Protein AF-A0A0C9UJG2-F1 (afdb_monomer)

Sequence (214 aa):
MLPQYGYTGIWQAIHCYCVATALSQDRVSNGPSYLTFGTQVWKLAEIDFRDPFSGESYNEPPVPPSLNFVLADAFLQLPLPHGIALDRVTAFFDPFLFIVPLSGTIEGDKILSRIGLGSVEGRDSLPKHPTLEYLQKELNKRNPFHERITALGIKTGFRYRTRSALAATYLKKMGNSHILLVGDAAHVHTPMGGQGMNLGFAMVWLLHEPLELT

pLDDT: mean 72.67, std 22.5, range [22.78, 98.12]

InterPro domains:
  IPR002938 FAD-binding domain [PF01494] (156-201)
  IPR036188 FAD/NAD(P)-binding domain superfamily [G3DSA:3.50.50.60] (162-208)
  IPR036188 FAD/NAD(P)-binding domain superfamily [SSF51905] (165-211)

Structure (mmCIF, N/CA/C/O backbone):
data_AF-A0A0C9UJG2-F1
#
_entry.id   AF-A0A0C9UJG2-F1
#
loop_
_atom_site.group_PDB
_atom_site.id
_atom_site.type_symbol
_atom_site.label_atom_id
_atom_site.label_alt_id
_atom_site.label_comp_id
_atom_site.label_asym_id
_atom_site.label_entity_id
_atom_site.label_seq_id
_atom_site.pdbx_PDB_ins_code
_atom_site.Cartn_x
_atom_site.Cartn_y
_atom_site.Cartn_z
_atom_site.occupancy
_atom_site.B_iso_or_equiv
_atom_site.auth_seq_id
_atom_site.auth_comp_id
_atom_site.auth_asym_id
_atom_site.auth_atom_id
_atom_site.pdbx_PDB_model_num
ATOM 1 N N . MET A 1 1 ? 3.183 -36.999 0.056 1.00 28.53 1 MET A N 1
ATOM 2 C CA . MET A 1 1 ? 3.279 -36.221 1.309 1.00 28.53 1 MET A CA 1
ATOM 3 C C . MET A 1 1 ? 3.724 -34.821 0.901 1.00 28.53 1 MET A C 1
ATOM 5 O O . MET A 1 1 ? 4.877 -34.651 0.536 1.00 28.53 1 MET A O 1
ATOM 9 N N . LEU A 1 2 ? 2.780 -33.887 0.751 1.00 22.78 2 LEU A N 1
ATOM 10 C CA . LEU A 1 2 ? 3.053 -32.533 0.247 1.00 22.78 2 LEU A CA 1
ATOM 11 C C . LEU A 1 2 ? 3.647 -31.679 1.382 1.00 22.78 2 LEU A C 1
ATOM 13 O O . LEU A 1 2 ? 3.117 -31.753 2.494 1.00 22.78 2 LEU A O 1
ATOM 17 N N . PRO A 1 3 ? 4.713 -30.889 1.155 1.00 26.58 3 PRO A N 1
ATOM 18 C CA . PRO A 1 3 ? 5.264 -30.034 2.196 1.00 26.58 3 PRO A CA 1
ATOM 19 C C . PRO A 1 3 ? 4.280 -28.904 2.513 1.00 26.58 3 PRO A C 1
ATOM 21 O O . PRO A 1 3 ? 3.825 -28.191 1.619 1.00 26.58 3 PRO A O 1
ATOM 24 N N . GLN A 1 4 ? 3.962 -28.737 3.797 1.00 26.23 4 GLN A N 1
ATOM 25 C CA . GLN A 1 4 ? 3.231 -27.579 4.301 1.00 26.23 4 GLN A CA 1
ATOM 26 C C . GLN A 1 4 ? 4.132 -26.341 4.205 1.00 26.23 4 GLN A C 1
ATOM 28 O O . GLN A 1 4 ? 4.988 -26.116 5.059 1.00 26.23 4 GLN A O 1
ATOM 33 N N . TYR A 1 5 ? 3.951 -25.534 3.161 1.00 28.11 5 TYR A N 1
ATOM 34 C CA . TYR A 1 5 ? 4.519 -24.190 3.112 1.00 28.11 5 TYR A CA 1
ATOM 35 C C . TYR A 1 5 ? 3.718 -23.289 4.057 1.00 28.11 5 TYR A C 1
ATOM 37 O O . TYR A 1 5 ? 2.551 -22.989 3.818 1.00 28.11 5 TYR A O 1
ATOM 45 N N . GLY A 1 6 ? 4.342 -22.907 5.172 1.00 24.59 6 GLY A N 1
ATOM 46 C CA . GLY A 1 6 ? 3.756 -22.016 6.166 1.00 24.59 6 GLY A CA 1
ATOM 47 C C . GLY A 1 6 ? 3.387 -20.646 5.588 1.00 24.59 6 GLY A C 1
ATOM 48 O O . GLY A 1 6 ? 4.077 -20.095 4.730 1.00 24.59 6 GLY A O 1
ATOM 49 N N . TYR A 1 7 ? 2.305 -20.075 6.121 1.00 30.92 7 TYR A N 1
ATOM 50 C CA . TYR A 1 7 ? 1.689 -18.780 5.786 1.00 30.92 7 TYR A CA 1
ATOM 51 C C . TYR A 1 7 ? 2.596 -17.534 5.949 1.00 30.92 7 TYR A C 1
ATOM 53 O O . TYR A 1 7 ? 2.137 -16.398 5.828 1.00 30.92 7 TYR A O 1
ATOM 61 N N . THR A 1 8 ? 3.891 -17.707 6.209 1.00 26.59 8 THR A N 1
ATOM 62 C CA . THR A 1 8 ? 4.875 -16.634 6.404 1.00 26.59 8 THR A CA 1
ATOM 63 C C . THR A 1 8 ? 5.442 -16.069 5.095 1.00 26.59 8 THR A C 1
ATOM 65 O O . THR A 1 8 ? 5.944 -14.949 5.102 1.00 26.59 8 THR A O 1
ATOM 68 N N . GLY A 1 9 ? 5.301 -16.767 3.960 1.00 24.81 9 GLY A N 1
ATOM 69 C CA . GLY A 1 9 ? 5.865 -16.343 2.664 1.00 24.81 9 GLY A CA 1
ATOM 70 C C . GLY A 1 9 ? 5.122 -15.210 1.936 1.00 24.81 9 GLY A C 1
ATOM 71 O O . GLY A 1 9 ? 5.716 -14.507 1.126 1.00 24.81 9 GLY A O 1
ATOM 72 N N . ILE A 1 10 ? 3.840 -14.975 2.240 1.00 29.09 10 ILE A N 1
ATOM 73 C CA . ILE A 1 10 ? 3.036 -13.910 1.597 1.00 29.09 10 ILE A CA 1
ATOM 74 C C . ILE A 1 10 ? 3.347 -12.519 2.185 1.00 29.09 10 ILE A C 1
ATOM 76 O O . ILE A 1 10 ? 3.064 -11.487 1.578 1.00 29.09 10 ILE A O 1
ATOM 80 N N . TRP A 1 11 ? 3.996 -12.461 3.349 1.00 24.34 11 TRP A N 1
ATOM 81 C CA . TRP A 1 11 ? 4.253 -11.212 4.071 1.00 24.34 11 TRP A CA 1
ATOM 82 C C . TRP A 1 11 ? 5.383 -10.351 3.493 1.00 24.34 11 TRP A C 1
ATOM 84 O O . TRP A 1 11 ? 5.541 -9.204 3.903 1.00 24.34 11 TRP A O 1
ATOM 94 N N . GLN A 1 12 ? 6.112 -10.855 2.496 1.00 27.61 12 GLN A N 1
ATOM 95 C CA . GLN A 1 12 ? 7.158 -10.124 1.771 1.00 27.61 12 GLN A CA 1
ATOM 96 C C . GLN A 1 12 ? 6.663 -9.521 0.438 1.00 27.61 12 GLN A C 1
ATOM 98 O O . GLN A 1 12 ? 7.447 -8.971 -0.330 1.00 27.61 12 GLN A O 1
ATOM 103 N N . ALA A 1 13 ? 5.353 -9.575 0.170 1.00 31.89 13 ALA A N 1
ATOM 104 C CA . ALA A 1 13 ? 4.742 -9.283 -1.132 1.00 31.89 13 ALA A CA 1
ATOM 105 C C . ALA A 1 13 ? 4.488 -7.790 -1.460 1.00 31.89 13 ALA A C 1
ATOM 107 O O . ALA A 1 13 ? 3.731 -7.486 -2.377 1.00 31.89 13 ALA A O 1
ATOM 108 N N . ILE A 1 14 ? 5.101 -6.837 -0.744 1.00 33.22 14 ILE A N 1
ATOM 109 C CA . ILE A 1 14 ? 5.169 -5.421 -1.190 1.00 33.22 14 ILE A CA 1
ATOM 110 C C . ILE A 1 14 ? 6.622 -4.914 -1.266 1.00 33.22 14 ILE A C 1
ATOM 112 O O . ILE A 1 14 ? 6.890 -3.737 -1.495 1.00 33.22 14 ILE A O 1
ATOM 116 N N . HIS A 1 15 ? 7.611 -5.794 -1.126 1.00 31.03 15 HIS A N 1
ATOM 117 C CA . HIS A 1 15 ? 8.969 -5.457 -1.536 1.00 31.03 15 HIS A CA 1
ATOM 118 C C . HIS A 1 15 ? 9.139 -5.883 -2.996 1.00 31.03 15 HIS A C 1
ATOM 120 O O . HIS A 1 15 ? 9.532 -7.004 -3.296 1.00 31.03 15 HIS A O 1
ATOM 126 N N . CYS A 1 16 ? 8.776 -4.961 -3.890 1.00 35.59 16 CYS A N 1
ATOM 127 C CA . CYS A 1 16 ? 9.105 -4.941 -5.314 1.00 35.59 16 CYS A CA 1
ATOM 128 C C . CYS A 1 16 ? 10.608 -5.201 -5.540 1.00 35.59 16 CYS A C 1
ATOM 130 O O . CYS A 1 16 ? 11.418 -4.275 -5.533 1.00 35.59 16 CYS A O 1
ATOM 132 N N . TYR A 1 17 ? 10.992 -6.466 -5.704 1.00 32.81 17 TYR A N 1
ATOM 133 C CA . TYR A 1 17 ? 12.311 -6.863 -6.191 1.00 32.81 17 TYR A CA 1
ATOM 134 C C . TYR A 1 17 ? 12.134 -7.890 -7.310 1.00 32.81 17 TYR A C 1
ATOM 136 O O . TYR A 1 17 ? 12.314 -9.087 -7.108 1.00 32.81 17 TYR A O 1
ATOM 144 N N . CYS A 1 18 ? 11.795 -7.418 -8.509 1.00 33.91 18 CYS A N 1
ATOM 145 C CA . CYS A 1 18 ? 12.104 -8.159 -9.728 1.00 33.91 18 CYS A CA 1
ATOM 146 C C . CYS A 1 18 ? 13.412 -7.607 -10.303 1.00 33.91 18 CYS A C 1
ATOM 148 O O . CYS A 1 18 ? 13.551 -6.414 -10.571 1.00 33.91 18 CYS A O 1
ATOM 150 N N . VAL A 1 19 ? 14.400 -8.492 -10.386 1.00 40.53 19 VAL A N 1
ATOM 151 C CA . VAL A 1 19 ? 15.801 -8.203 -10.694 1.00 40.53 19 VAL A CA 1
ATOM 152 C C . VAL A 1 19 ? 16.027 -8.430 -12.186 1.00 40.53 19 VAL A C 1
ATOM 154 O O . VAL A 1 19 ? 15.590 -9.449 -12.709 1.00 40.53 19 VAL A O 1
ATOM 157 N N . ALA A 1 20 ? 16.698 -7.505 -12.875 1.00 41.00 20 ALA A N 1
ATOM 158 C CA . ALA A 1 20 ? 17.025 -7.681 -14.288 1.00 41.00 20 ALA A CA 1
ATOM 159 C C . ALA A 1 20 ? 18.128 -8.726 -14.466 1.00 41.00 20 ALA A C 1
ATOM 161 O O . ALA A 1 20 ? 19.046 -8.783 -13.650 1.00 41.00 20 ALA A O 1
ATOM 162 N N . THR A 1 21 ? 18.086 -9.495 -15.551 1.00 43.53 21 THR A N 1
ATOM 163 C CA . THR A 1 21 ? 19.058 -10.556 -15.830 1.00 43.53 21 THR A CA 1
ATOM 164 C C . THR A 1 21 ? 19.755 -10.267 -17.158 1.00 43.53 21 THR A C 1
ATOM 166 O O . THR A 1 21 ? 19.124 -10.241 -18.207 1.00 43.53 21 THR A O 1
ATOM 169 N N . ALA A 1 22 ? 21.066 -10.042 -17.148 1.00 40.03 22 ALA A N 1
ATOM 170 C CA . ALA A 1 22 ? 21.863 -9.968 -18.369 1.00 40.03 22 ALA A CA 1
ATOM 171 C C . ALA A 1 22 ? 22.446 -11.340 -18.711 1.00 40.03 22 ALA A C 1
ATOM 173 O O . ALA A 1 22 ? 22.963 -12.021 -17.833 1.00 40.03 22 ALA A O 1
ATOM 174 N N . LEU A 1 23 ? 22.384 -11.714 -19.985 1.00 40.97 23 LEU A N 1
ATOM 175 C CA . LEU A 1 23 ? 22.965 -12.919 -20.566 1.00 40.97 23 LEU A CA 1
ATOM 176 C C . LEU A 1 23 ? 24.244 -12.535 -21.322 1.00 40.97 23 LEU A C 1
ATOM 178 O O . LEU A 1 23 ? 24.173 -11.932 -22.395 1.00 40.97 23 LEU A O 1
ATOM 182 N N . SER A 1 24 ? 25.422 -12.877 -20.794 1.00 35.16 24 SER A N 1
ATOM 183 C CA . SER A 1 24 ? 26.678 -12.765 -21.554 1.00 35.16 24 SER A CA 1
ATOM 184 C C . SER A 1 24 ? 26.934 -14.038 -22.364 1.00 35.16 24 SER A C 1
ATOM 186 O O . SER A 1 24 ? 26.904 -15.132 -21.801 1.00 35.16 24 SER A O 1
ATOM 188 N N . GLN A 1 25 ? 27.212 -13.905 -23.668 1.00 37.75 25 GLN A N 1
ATOM 189 C CA . GLN A 1 25 ? 27.842 -14.964 -24.463 1.00 37.75 25 GLN A CA 1
ATOM 190 C C . GLN A 1 25 ? 29.344 -14.673 -24.560 1.00 37.75 25 GLN A C 1
ATOM 192 O O . GLN A 1 25 ? 29.824 -14.164 -25.574 1.00 37.75 25 GLN A O 1
ATOM 197 N N . ASP A 1 26 ? 30.105 -15.004 -23.518 1.00 35.44 26 ASP A N 1
ATOM 198 C CA . ASP A 1 26 ? 31.558 -15.066 -23.660 1.00 35.44 26 ASP A CA 1
ATOM 199 C C . ASP A 1 26 ? 31.934 -16.361 -24.382 1.00 35.44 26 ASP A C 1
ATOM 201 O O . ASP A 1 26 ? 31.664 -17.474 -23.931 1.00 35.44 26 ASP A O 1
ATOM 205 N N . ARG A 1 27 ? 32.547 -16.214 -25.562 1.00 35.69 27 ARG A N 1
ATOM 206 C CA . ARG A 1 27 ? 32.872 -17.312 -26.487 1.00 35.69 27 ARG A CA 1
ATOM 207 C C . ARG A 1 27 ? 34.069 -18.170 -26.033 1.00 35.69 27 ARG A C 1
ATOM 209 O O . ARG A 1 27 ? 34.684 -18.842 -26.856 1.00 35.69 27 ARG A O 1
ATOM 216 N N . VAL A 1 28 ? 34.408 -18.158 -24.744 1.00 39.38 28 VAL A N 1
ATOM 217 C CA . VAL A 1 28 ? 35.516 -18.925 -24.163 1.00 39.38 28 VAL A CA 1
ATOM 218 C C . VAL A 1 28 ? 35.028 -19.581 -22.868 1.00 39.38 28 VAL A C 1
ATOM 220 O O . VAL A 1 28 ? 35.040 -18.975 -21.806 1.00 39.38 28 VAL A O 1
ATOM 223 N N . SER A 1 29 ? 34.550 -20.823 -23.010 1.00 39.75 29 SER A N 1
ATOM 224 C CA . SER A 1 29 ? 34.343 -21.826 -21.950 1.00 39.75 29 SER A CA 1
ATOM 225 C C . SER A 1 29 ? 33.701 -21.347 -20.634 1.00 39.75 29 SER A C 1
ATOM 227 O O . SER A 1 29 ? 34.424 -21.059 -19.685 1.00 39.75 29 SER A O 1
ATOM 229 N N . ASN A 1 30 ? 32.358 -21.334 -20.568 1.00 37.53 30 ASN A N 1
ATOM 230 C CA . ASN A 1 30 ? 31.515 -21.816 -19.445 1.00 37.53 30 ASN A CA 1
ATOM 231 C C . ASN A 1 30 ? 30.129 -21.139 -19.442 1.00 37.53 30 ASN A C 1
ATOM 233 O O . ASN A 1 30 ? 29.947 -20.146 -18.752 1.00 37.53 30 ASN A O 1
ATOM 237 N N . GLY A 1 31 ? 29.148 -21.721 -20.149 1.00 37.06 31 GLY A N 1
ATOM 238 C CA . GLY A 1 31 ? 27.707 -21.446 -19.985 1.00 37.06 31 GLY A CA 1
ATOM 239 C C . GLY A 1 31 ? 27.229 -19.985 -20.143 1.00 37.06 31 GLY A C 1
ATOM 240 O O . GLY A 1 31 ? 28.021 -19.055 -20.274 1.00 37.06 31 GLY A O 1
ATOM 241 N N . PRO A 1 32 ? 25.906 -19.741 -20.159 1.00 41.53 32 PRO A N 1
ATOM 242 C CA . PRO A 1 32 ? 25.381 -18.386 -20.030 1.00 41.53 32 PRO A CA 1
ATOM 243 C C . PRO A 1 32 ? 25.743 -17.832 -18.645 1.00 41.53 32 PRO A C 1
ATOM 245 O O . PRO A 1 32 ? 25.356 -18.392 -17.620 1.00 41.53 32 PRO A O 1
ATOM 248 N N . SER A 1 33 ? 26.494 -16.731 -18.613 1.00 41.50 33 SER A N 1
ATOM 249 C CA . SER A 1 33 ? 26.771 -15.998 -17.375 1.00 41.50 33 SER A CA 1
ATOM 250 C C . SER A 1 33 ? 25.655 -14.982 -17.146 1.00 41.50 33 SER A C 1
ATOM 252 O O . SER A 1 33 ? 25.464 -14.075 -17.960 1.00 41.50 33 SER A O 1
ATOM 254 N N . TYR A 1 34 ? 24.907 -15.162 -16.057 1.00 45.31 34 TYR A N 1
ATOM 255 C CA . TYR A 1 34 ? 23.786 -14.308 -15.674 1.00 45.31 34 TYR A CA 1
ATOM 256 C C . TYR A 1 34 ? 24.276 -13.188 -14.751 1.00 45.31 34 TYR A C 1
ATOM 258 O O . TYR A 1 34 ? 24.669 -13.463 -13.617 1.00 45.31 34 TYR A O 1
ATOM 266 N N . LEU A 1 35 ? 24.249 -11.930 -15.201 1.00 46.25 35 LEU A N 1
ATOM 267 C CA . LEU A 1 35 ? 24.509 -10.788 -14.319 1.00 46.25 35 LEU A CA 1
ATOM 268 C C . LEU A 1 35 ? 23.189 -10.153 -13.893 1.00 46.25 35 LEU A C 1
ATOM 270 O O . LEU A 1 35 ? 22.431 -9.645 -14.718 1.00 46.25 35 LEU A O 1
ATOM 274 N N . THR A 1 36 ? 22.909 -10.184 -12.596 1.00 47.69 36 THR A N 1
ATOM 275 C CA . THR A 1 36 ? 21.728 -9.539 -12.032 1.00 47.69 36 THR A CA 1
ATOM 276 C C . THR A 1 36 ? 21.983 -8.057 -11.790 1.00 47.69 36 THR A C 1
ATOM 278 O O . THR A 1 36 ? 22.871 -7.706 -11.012 1.00 47.69 36 THR A O 1
ATOM 281 N N . PHE A 1 37 ? 21.192 -7.185 -12.412 1.00 51.84 37 PHE A N 1
ATOM 282 C CA . PHE A 1 37 ? 21.254 -5.738 -12.203 1.00 51.84 37 PHE A CA 1
ATOM 283 C C . PHE A 1 37 ? 20.030 -5.236 -11.423 1.00 51.84 37 PHE A C 1
ATOM 285 O O . PHE A 1 37 ? 18.948 -5.824 -11.473 1.00 51.84 37 PHE A O 1
ATOM 292 N N . GLY A 1 38 ? 20.197 -4.123 -10.699 1.00 56.47 38 GLY A N 1
ATOM 293 C CA . GLY A 1 38 ? 19.101 -3.465 -9.979 1.00 56.47 38 GLY A CA 1
ATOM 294 C C . GLY A 1 38 ? 17.988 -2.945 -10.903 1.00 56.47 38 GLY A C 1
ATOM 295 O O . GLY A 1 38 ? 18.129 -2.902 -12.124 1.00 56.47 38 GLY A O 1
ATOM 296 N N . THR A 1 39 ? 16.890 -2.469 -10.313 1.00 62.91 39 THR A N 1
ATOM 297 C CA . THR A 1 39 ? 15.640 -2.070 -11.001 1.00 62.91 39 THR A CA 1
ATOM 298 C C . THR A 1 39 ? 15.764 -0.918 -12.013 1.00 62.91 39 THR A C 1
ATOM 300 O O . THR A 1 39 ? 14.806 -0.600 -12.708 1.00 62.91 39 THR A O 1
ATOM 303 N N . GLN A 1 40 ? 16.932 -0.275 -12.120 1.00 71.56 40 GLN A N 1
ATOM 304 C CA . GLN A 1 40 ? 17.190 0.837 -13.044 1.00 71.56 40 GLN A CA 1
ATOM 305 C C . GLN A 1 40 ? 18.154 0.474 -14.183 1.00 71.56 40 GLN A C 1
ATOM 307 O O . GLN A 1 40 ? 18.733 1.368 -14.799 1.00 71.56 40 GLN A O 1
ATOM 312 N N . VAL A 1 41 ? 18.345 -0.816 -14.487 1.00 75.19 41 VAL A N 1
ATOM 313 C CA . VAL A 1 41 ? 19.261 -1.240 -15.562 1.00 75.19 41 VAL A CA 1
ATOM 314 C C . VAL A 1 41 ? 18.876 -0.669 -16.933 1.00 75.19 41 VAL A C 1
ATOM 316 O O . VAL A 1 41 ? 19.754 -0.432 -17.752 1.00 75.19 41 VAL A O 1
ATOM 319 N N . TRP A 1 42 ? 17.593 -0.372 -17.168 1.00 74.81 42 TRP A N 1
ATOM 320 C CA . TRP A 1 42 ? 17.126 0.283 -18.393 1.00 74.81 42 TRP A CA 1
ATOM 321 C C . TRP A 1 42 ? 17.832 1.625 -18.646 1.00 74.81 42 TRP A C 1
ATOM 323 O O . TRP A 1 42 ? 18.071 1.969 -19.797 1.00 74.81 42 TRP A O 1
ATOM 333 N N . LYS A 1 43 ? 18.265 2.339 -17.592 1.00 79.94 43 LYS A N 1
ATOM 334 C CA . LYS A 1 43 ? 19.074 3.563 -17.722 1.00 79.94 43 LYS A CA 1
ATOM 335 C C . LYS A 1 43 ? 20.462 3.275 -18.274 1.00 79.94 43 LYS A C 1
ATOM 337 O O . LYS A 1 43 ? 20.903 3.949 -19.194 1.00 79.94 43 LYS A O 1
ATOM 342 N N . LEU A 1 44 ? 21.136 2.275 -17.706 1.00 77.19 44 LEU A N 1
ATOM 343 C CA . LEU A 1 44 ? 22.473 1.852 -18.139 1.00 77.19 44 LEU A CA 1
ATOM 344 C C . LEU A 1 44 ? 22.441 1.277 -19.553 1.00 77.19 44 LEU A C 1
ATOM 346 O O . LEU A 1 44 ? 23.381 1.449 -20.320 1.00 77.19 44 LEU A O 1
ATOM 350 N N . ALA A 1 45 ? 21.342 0.608 -19.886 1.00 76.12 45 ALA A N 1
ATOM 351 C CA . ALA A 1 45 ? 21.108 0.052 -21.198 1.00 76.12 45 ALA A CA 1
ATOM 352 C C . ALA A 1 45 ? 20.622 1.092 -22.211 1.00 76.12 45 ALA A C 1
ATOM 354 O O . ALA A 1 45 ? 20.404 0.714 -23.356 1.00 76.12 45 ALA A O 1
ATOM 355 N N . GLU A 1 46 ? 20.425 2.362 -21.836 1.00 83.62 46 GLU A N 1
ATOM 356 C CA . GLU A 1 46 ? 19.844 3.401 -22.701 1.00 83.62 46 GLU A CA 1
ATOM 357 C C . GLU A 1 46 ? 18.564 2.904 -23.400 1.00 83.62 46 GLU A C 1
ATOM 359 O O . GLU A 1 46 ? 18.408 2.984 -24.623 1.00 83.62 46 GLU A O 1
ATOM 364 N N . ILE A 1 47 ? 17.693 2.258 -22.625 1.00 84.94 47 ILE A N 1
ATOM 365 C CA . ILE A 1 47 ? 16.373 1.808 -23.057 1.00 84.94 47 ILE A CA 1
ATOM 366 C C . ILE A 1 47 ? 15.371 2.854 -22.594 1.00 84.94 47 ILE A C 1
ATOM 368 O O . ILE A 1 47 ? 15.338 3.227 -21.420 1.00 84.94 47 ILE A O 1
ATOM 372 N N . ASP A 1 48 ? 14.557 3.321 -23.534 1.00 85.62 48 ASP A N 1
ATOM 373 C CA . ASP A 1 48 ? 13.520 4.295 -23.241 1.00 85.62 48 ASP A CA 1
ATOM 374 C C . ASP A 1 48 ? 12.453 3.685 -22.320 1.00 85.62 48 ASP A C 1
ATOM 376 O O . ASP A 1 48 ? 12.045 2.536 -22.510 1.00 85.62 48 ASP A O 1
ATOM 380 N N . PHE A 1 49 ? 12.038 4.438 -21.302 1.00 85.19 49 PHE A N 1
ATOM 381 C CA . PHE A 1 49 ? 11.169 3.965 -20.223 1.00 85.19 49 PHE A CA 1
ATOM 382 C C . PHE A 1 49 ? 10.118 5.027 -19.910 1.00 85.19 49 PHE A C 1
ATOM 384 O O . PHE A 1 49 ? 10.409 6.048 -19.269 1.00 85.19 49 PHE A O 1
ATOM 391 N N . ARG A 1 50 ? 8.902 4.810 -20.415 1.00 87.06 50 ARG A N 1
ATOM 392 C CA . ARG A 1 50 ? 7.863 5.845 -20.494 1.00 87.06 50 ARG A CA 1
ATOM 393 C C . ARG A 1 50 ? 6.507 5.345 -20.068 1.00 87.06 50 ARG A C 1
ATOM 395 O O . ARG A 1 50 ? 6.197 4.169 -20.239 1.00 87.06 50 ARG A O 1
ATOM 402 N N . ASP A 1 51 ? 5.692 6.258 -19.567 1.00 81.94 51 ASP A N 1
ATOM 403 C CA . ASP A 1 51 ? 4.273 6.001 -19.373 1.00 81.94 51 ASP A CA 1
ATOM 404 C C . ASP A 1 51 ? 3.616 5.726 -20.745 1.00 81.94 51 ASP A C 1
ATOM 406 O O . ASP A 1 51 ? 3.733 6.554 -21.652 1.00 81.94 51 ASP A O 1
ATOM 410 N N . PRO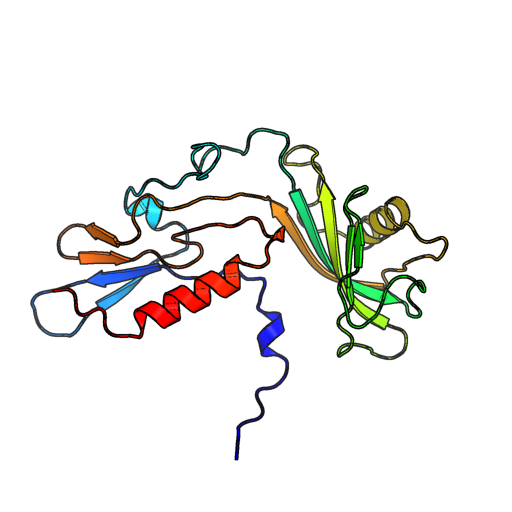 A 1 52 ? 2.961 4.568 -20.944 1.00 81.00 52 PRO A N 1
ATOM 411 C CA . PRO A 1 52 ? 2.395 4.198 -22.240 1.00 81.00 52 PRO A CA 1
ATOM 412 C C . PRO A 1 52 ? 1.175 5.042 -22.633 1.00 81.00 52 PRO A C 1
ATOM 414 O O . PRO A 1 52 ? 0.773 5.012 -23.794 1.00 81.00 52 PRO A O 1
ATOM 417 N N . PHE A 1 53 ? 0.576 5.775 -21.691 1.00 78.38 53 PHE A N 1
ATOM 418 C CA . PHE A 1 53 ? -0.586 6.619 -21.943 1.00 78.38 53 PHE A CA 1
ATOM 419 C C . PHE A 1 53 ? -0.187 8.074 -22.176 1.00 78.38 53 PHE A C 1
ATOM 421 O O . PHE A 1 53 ? -0.666 8.683 -23.129 1.00 78.38 53 PHE A O 1
ATOM 428 N N . SER A 1 54 ? 0.679 8.640 -21.331 1.00 78.25 54 SER A N 1
ATOM 429 C CA . SER A 1 54 ? 1.097 10.041 -21.472 1.00 78.25 54 SER A CA 1
ATOM 430 C C . SER A 1 54 ? 2.330 10.236 -22.356 1.00 78.25 54 SER A C 1
ATOM 432 O O . SER A 1 54 ? 2.561 11.343 -22.830 1.00 78.25 54 SER A O 1
ATOM 434 N N . GLY A 1 55 ? 3.138 9.194 -22.581 1.00 82.62 55 GLY A N 1
ATOM 435 C CA . GLY A 1 55 ? 4.422 9.296 -23.286 1.00 82.62 55 GLY A CA 1
ATOM 436 C C . GLY A 1 55 ? 5.531 9.977 -22.471 1.00 82.62 55 GLY A C 1
ATOM 437 O O . GLY A 1 55 ? 6.651 10.144 -22.969 1.00 82.62 55 GLY A O 1
ATOM 438 N N . GLU A 1 56 ? 5.235 10.347 -21.224 1.00 82.88 56 GLU A N 1
ATOM 439 C CA . GLU A 1 56 ? 6.162 11.013 -20.315 1.00 82.88 56 GLU A CA 1
ATOM 440 C C . GLU A 1 56 ? 7.278 10.069 -19.874 1.00 82.88 56 GLU A C 1
ATOM 442 O O . GLU A 1 56 ? 7.062 8.877 -19.622 1.00 82.88 56 GLU A O 1
ATOM 447 N N . SER A 1 57 ? 8.489 10.609 -19.740 1.00 82.25 57 SER A N 1
ATOM 448 C CA . SER A 1 57 ? 9.613 9.831 -19.225 1.00 82.25 57 SER A CA 1
ATOM 449 C C . SER A 1 57 ? 9.403 9.493 -17.754 1.00 82.25 57 SER A C 1
ATOM 451 O O . SER A 1 57 ? 9.049 10.347 -16.942 1.00 82.25 57 SER A O 1
ATOM 453 N N . TYR A 1 58 ? 9.750 8.271 -17.349 1.00 79.44 58 TYR A N 1
ATOM 454 C CA . TYR A 1 58 ? 9.716 7.886 -15.937 1.00 79.44 58 TYR A CA 1
ATOM 455 C C . TYR A 1 58 ? 10.638 8.744 -15.045 1.00 79.44 58 TYR A C 1
ATOM 457 O O . TYR A 1 58 ? 10.440 8.826 -13.826 1.00 79.44 58 TYR A O 1
ATOM 465 N N . ASN A 1 59 ? 11.656 9.393 -15.619 1.00 76.62 59 ASN A N 1
ATOM 466 C CA . ASN A 1 59 ? 12.537 10.300 -14.880 1.00 76.62 59 ASN A CA 1
ATOM 467 C C . ASN A 1 59 ? 11.857 11.629 -14.529 1.00 76.62 59 ASN A C 1
ATOM 469 O O . ASN A 1 59 ? 12.220 12.247 -13.525 1.00 76.62 59 ASN A O 1
ATOM 473 N N . GLU A 1 60 ? 10.854 12.042 -15.297 1.00 75.00 60 GLU A N 1
ATOM 474 C CA . GLU A 1 60 ? 10.143 13.293 -15.070 1.00 75.00 60 GLU A CA 1
ATOM 475 C C . GLU A 1 60 ? 9.113 13.132 -13.947 1.00 75.00 60 GLU A C 1
ATOM 477 O O . GLU A 1 60 ? 8.478 12.080 -13.824 1.00 75.00 60 GLU A O 1
ATOM 482 N N . PRO A 1 61 ? 8.974 14.114 -13.036 1.00 67.75 61 PRO A N 1
ATOM 483 C CA . PRO A 1 61 ? 7.950 14.066 -11.998 1.00 67.75 61 PRO A CA 1
ATOM 484 C C . PRO A 1 61 ? 6.556 13.960 -12.641 1.00 67.75 61 PRO A C 1
ATOM 486 O O . PRO A 1 61 ? 6.313 14.608 -13.651 1.00 67.75 61 PRO A O 1
ATOM 489 N N . PRO A 1 62 ? 5.631 13.161 -12.074 1.00 65.19 62 PRO A N 1
ATOM 490 C CA . PRO A 1 62 ? 4.314 13.010 -12.679 1.00 65.19 62 PRO A CA 1
ATOM 491 C C . PRO A 1 62 ? 3.579 14.355 -12.662 1.00 65.19 62 PRO A C 1
ATOM 493 O O . PRO A 1 62 ? 3.580 15.048 -11.637 1.00 65.19 62 PRO A O 1
ATOM 496 N N . VAL A 1 63 ? 2.950 14.701 -13.784 1.00 66.25 63 VAL A N 1
ATOM 497 C CA . VAL A 1 63 ? 2.134 15.911 -13.919 1.00 66.25 63 VAL A CA 1
ATOM 498 C C . VAL A 1 63 ? 0.872 15.759 -13.050 1.00 66.25 63 VAL A C 1
ATOM 500 O O . VAL A 1 63 ? 0.192 14.736 -13.142 1.00 66.25 63 VAL A O 1
ATOM 503 N N . PRO A 1 64 ? 0.553 16.713 -12.156 1.00 65.50 64 PRO A N 1
ATOM 504 C CA . PRO A 1 64 ? -0.691 16.679 -11.389 1.00 65.50 64 PRO A CA 1
ATOM 505 C C . PRO A 1 64 ? -1.935 16.828 -12.290 1.00 65.50 64 PRO A C 1
ATOM 507 O O . PRO A 1 64 ? -1.874 17.572 -13.267 1.00 65.50 64 PRO A O 1
ATOM 510 N N . PRO A 1 65 ? -3.081 16.213 -11.939 1.00 66.38 65 PRO A N 1
ATOM 511 C CA . PRO A 1 65 ? -3.324 15.404 -10.744 1.00 66.38 65 PRO A CA 1
ATOM 512 C C . PRO A 1 65 ? -2.744 13.988 -10.875 1.00 66.38 65 PRO A C 1
ATOM 514 O O . PRO A 1 65 ? -2.932 13.311 -11.878 1.00 66.38 65 PRO A O 1
ATOM 517 N N . SER A 1 66 ? -2.066 13.517 -9.825 1.00 71.56 66 SER A N 1
ATOM 518 C CA . SER A 1 66 ? -1.575 12.136 -9.744 1.00 71.56 66 SER A CA 1
ATOM 519 C C . SER A 1 66 ? -2.110 11.482 -8.481 1.00 71.56 66 SER A C 1
ATOM 521 O O . SER A 1 66 ? -1.964 12.024 -7.385 1.00 71.56 66 SER A O 1
ATOM 523 N N . LEU A 1 67 ? -2.738 10.313 -8.625 1.00 76.81 67 LEU A N 1
ATOM 524 C CA . LEU A 1 67 ? -3.194 9.540 -7.476 1.00 76.81 67 LEU A CA 1
ATOM 525 C C . LEU A 1 67 ? -1.971 9.057 -6.691 1.00 76.81 67 LEU A C 1
ATOM 527 O O . LEU A 1 67 ? -1.166 8.266 -7.169 1.00 76.81 67 LEU A O 1
ATOM 531 N N . ASN A 1 68 ? -1.821 9.501 -5.460 1.00 83.12 68 ASN A N 1
ATOM 532 C CA . ASN A 1 68 ? -0.858 8.975 -4.506 1.00 83.12 68 ASN A CA 1
ATOM 533 C C . ASN A 1 68 ? -1.642 8.297 -3.390 1.00 83.12 68 ASN A C 1
ATOM 535 O O . ASN A 1 68 ? -2.790 8.650 -3.141 1.00 83.12 68 ASN A O 1
ATOM 539 N N . PHE A 1 69 ? -1.061 7.324 -2.704 1.00 85.88 69 PHE A N 1
ATOM 540 C CA . PHE A 1 69 ? -1.757 6.727 -1.572 1.00 85.88 69 PHE A CA 1
ATOM 541 C C . PHE A 1 69 ? -0.792 6.283 -0.485 1.00 85.88 69 PHE A C 1
ATOM 543 O O . PHE A 1 69 ? 0.368 5.962 -0.736 1.00 85.88 69 PHE A O 1
ATOM 550 N N . VAL A 1 70 ? -1.277 6.290 0.748 1.00 91.00 70 VAL A N 1
ATOM 551 C CA . VAL A 1 70 ? -0.631 5.590 1.854 1.00 91.00 70 VAL A CA 1
ATOM 552 C C . VAL A 1 70 ? -1.184 4.177 1.879 1.00 91.00 70 VAL A C 1
ATOM 554 O O . VAL A 1 70 ? -2.397 3.995 1.816 1.00 91.00 70 VAL A O 1
ATOM 557 N N . LEU A 1 71 ? -0.299 3.191 1.979 1.00 92.19 71 LEU A N 1
ATOM 558 C CA . LEU A 1 71 ? -0.660 1.811 2.266 1.00 92.19 71 LEU A CA 1
ATOM 559 C C . LEU A 1 71 ? -0.066 1.443 3.620 1.00 92.19 71 LEU A C 1
ATOM 561 O O . LEU A 1 71 ? 1.144 1.580 3.814 1.00 92.19 71 LEU A O 1
ATOM 565 N N . ALA A 1 72 ? -0.910 1.004 4.544 1.00 94.69 72 ALA A N 1
ATOM 566 C CA . ALA A 1 72 ? -0.496 0.597 5.876 1.00 94.69 72 ALA A CA 1
ATOM 567 C C . ALA A 1 72 ? -1.111 -0.751 6.244 1.00 94.69 72 ALA A C 1
ATOM 569 O O . ALA A 1 72 ? -2.312 -0.945 6.083 1.00 94.69 72 ALA A O 1
ATOM 570 N N . ASP A 1 73 ? -0.300 -1.659 6.780 1.00 95.50 73 ASP A N 1
ATOM 571 C CA . ASP A 1 73 ? -0.804 -2.829 7.491 1.00 95.50 73 ASP A CA 1
ATOM 572 C C . ASP A 1 73 ? -0.890 -2.452 8.971 1.00 95.50 73 ASP A C 1
ATOM 574 O O . ASP A 1 73 ? 0.128 -2.173 9.613 1.00 95.50 73 ASP A O 1
ATOM 578 N N . ALA A 1 74 ? -2.105 -2.411 9.505 1.00 97.38 74 ALA A N 1
ATOM 579 C CA . ALA A 1 74 ? -2.388 -1.944 10.854 1.00 97.38 74 ALA A CA 1
ATOM 580 C C . ALA A 1 74 ? -3.346 -2.887 11.582 1.00 97.38 74 ALA A C 1
ATOM 582 O O . ALA A 1 74 ? -4.212 -3.515 10.973 1.00 97.38 74 ALA A O 1
ATOM 583 N N . PHE A 1 75 ? -3.191 -2.976 12.898 1.00 98.12 75 PHE A N 1
ATOM 584 C CA . PHE A 1 75 ? -4.131 -3.689 13.750 1.00 98.12 75 PHE A CA 1
ATOM 585 C C . PHE A 1 75 ? -5.359 -2.814 13.977 1.00 98.12 75 PHE A C 1
ATOM 587 O O . PHE A 1 75 ? -5.232 -1.686 14.455 1.00 98.12 75 PHE A O 1
ATOM 594 N N . LEU A 1 76 ? -6.532 -3.333 13.633 1.00 98.12 76 LEU A N 1
ATOM 595 C CA . LEU A 1 76 ? -7.817 -2.709 13.914 1.00 98.12 76 LEU A CA 1
ATOM 596 C C . LEU A 1 76 ? -8.504 -3.424 15.075 1.00 98.12 76 LEU A C 1
ATOM 598 O O . LEU A 1 76 ? -8.415 -4.647 15.188 1.00 98.12 76 LEU A O 1
ATOM 602 N N . GLN A 1 77 ? -9.191 -2.650 15.910 1.00 98.12 77 GLN A N 1
ATOM 603 C CA . GLN A 1 77 ? -10.035 -3.148 16.992 1.00 98.12 77 GLN A CA 1
ATOM 604 C C . GLN A 1 77 ? -11.288 -3.823 16.425 1.00 98.12 77 GLN A C 1
ATOM 606 O O . GLN A 1 77 ? -11.969 -3.259 15.569 1.00 98.12 77 GLN A O 1
ATOM 611 N N . LEU A 1 78 ? -11.605 -5.007 16.937 1.00 96.56 78 LEU A N 1
ATOM 612 C CA . LEU A 1 78 ? -12.866 -5.703 16.733 1.00 96.56 78 LEU A CA 1
ATOM 613 C C . LEU A 1 78 ? -13.893 -5.300 17.811 1.00 96.56 78 LEU A C 1
ATOM 615 O O . LEU A 1 78 ? -13.501 -5.012 18.946 1.00 96.56 78 LEU A O 1
ATOM 619 N N . PRO A 1 79 ? -15.201 -5.344 17.488 1.00 95.62 79 PRO A N 1
ATOM 620 C CA . PRO A 1 79 ? -15.758 -5.630 16.161 1.00 95.62 79 PRO A CA 1
ATOM 621 C C . PRO A 1 79 ? -15.503 -4.483 15.167 1.00 95.62 79 PRO A C 1
ATOM 623 O O . PRO A 1 79 ? -15.489 -3.314 15.546 1.00 95.62 79 PRO A O 1
ATOM 626 N N . LEU A 1 80 ? -15.291 -4.823 13.890 1.00 95.88 80 LEU A N 1
ATOM 627 C CA . LEU A 1 80 ? -15.305 -3.823 12.818 1.00 95.88 80 LEU A CA 1
ATOM 628 C C . LEU A 1 80 ? -16.755 -3.385 12.543 1.00 95.88 80 LEU A C 1
ATOM 630 O O . LEU A 1 80 ? -17.664 -4.184 12.781 1.00 95.88 80 LEU A O 1
ATOM 634 N N . PRO A 1 81 ? -16.972 -2.170 11.997 1.00 95.50 81 PRO A N 1
ATOM 635 C CA . PRO A 1 81 ? -18.277 -1.748 11.500 1.00 95.50 81 PRO A CA 1
ATOM 636 C C . PRO A 1 81 ? -18.950 -2.816 10.642 1.00 95.50 81 PRO A C 1
ATOM 638 O O . PRO A 1 81 ? -18.286 -3.464 9.830 1.00 95.50 81 PRO A O 1
ATOM 641 N N . HIS A 1 82 ? -20.272 -2.949 10.751 1.00 90.50 82 HIS A N 1
ATOM 642 C CA . HIS A 1 82 ? -21.026 -4.019 10.083 1.00 90.50 82 HIS A CA 1
ATOM 643 C C . HIS A 1 82 ? -20.851 -4.050 8.555 1.00 90.50 82 HIS A C 1
ATOM 645 O O . HIS A 1 82 ? -21.003 -5.099 7.932 1.00 90.50 82 HIS A O 1
ATOM 651 N N . GLY A 1 83 ? -20.524 -2.909 7.944 1.00 90.50 83 GLY A N 1
ATOM 652 C CA . GLY A 1 83 ? -20.257 -2.811 6.510 1.00 90.50 83 GLY A CA 1
ATOM 653 C C . GLY A 1 83 ? -18.862 -3.272 6.071 1.00 90.50 83 GLY A C 1
ATOM 654 O O . GLY A 1 83 ? -18.615 -3.327 4.868 1.00 90.50 83 GLY A O 1
ATOM 655 N N . ILE A 1 84 ? -17.953 -3.605 6.995 1.00 93.50 84 ILE A N 1
ATOM 656 C CA . ILE A 1 84 ? -16.627 -4.154 6.683 1.00 93.50 84 ILE A CA 1
ATOM 657 C C . ILE A 1 84 ? -16.648 -5.661 6.920 1.00 93.50 84 ILE A C 1
ATOM 659 O O . ILE A 1 84 ? -16.553 -6.146 8.047 1.00 93.50 84 ILE A O 1
ATOM 663 N N . ALA A 1 85 ? -16.731 -6.416 5.830 1.00 91.81 85 ALA A N 1
ATOM 664 C CA . ALA A 1 85 ? -16.659 -7.868 5.885 1.00 91.81 85 ALA A CA 1
ATOM 665 C C . ALA A 1 85 ? -15.207 -8.351 6.063 1.00 91.81 85 ALA A C 1
ATOM 667 O O . ALA A 1 85 ? -14.278 -7.812 5.465 1.00 91.81 85 ALA A O 1
ATOM 668 N N . LEU A 1 86 ? -15.013 -9.392 6.881 1.00 92.50 86 LEU A N 1
ATOM 669 C CA . LEU A 1 86 ? -13.687 -9.910 7.254 1.00 92.50 86 LEU A CA 1
ATOM 670 C C . LEU A 1 86 ? -12.996 -10.730 6.150 1.00 92.50 86 LEU A C 1
ATOM 672 O O . LEU A 1 86 ? -11.821 -11.061 6.274 1.00 92.50 86 LEU A O 1
ATOM 676 N N . ASP A 1 87 ? -13.728 -11.098 5.102 1.00 88.19 87 ASP A N 1
ATOM 677 C CA . ASP A 1 87 ? -13.325 -12.041 4.054 1.00 88.19 87 ASP A CA 1
ATOM 678 C C . ASP A 1 87 ? -13.150 -11.389 2.673 1.00 88.19 87 ASP A C 1
ATOM 680 O O . ASP A 1 87 ? -12.874 -12.079 1.692 1.00 88.19 87 ASP A O 1
ATOM 684 N N . ARG A 1 88 ? -13.326 -10.068 2.568 1.00 86.19 88 ARG A N 1
ATOM 685 C CA . ARG A 1 88 ? -13.283 -9.344 1.294 1.00 86.19 88 ARG A CA 1
ATOM 686 C C . ARG A 1 88 ? -12.759 -7.926 1.456 1.00 86.19 88 ARG A C 1
ATOM 688 O O . ARG A 1 88 ? -12.733 -7.358 2.544 1.00 86.19 88 ARG A O 1
ATOM 695 N N . VAL A 1 89 ? -12.376 -7.342 0.329 1.00 89.06 89 VAL A N 1
ATOM 696 C CA . VAL A 1 89 ? -11.995 -5.932 0.255 1.00 89.06 89 VAL A CA 1
ATOM 697 C C . VAL A 1 89 ? -13.240 -5.064 0.404 1.00 89.06 89 VAL A C 1
ATOM 699 O O . VAL A 1 89 ? -14.232 -5.273 -0.292 1.00 89.06 89 VAL A O 1
ATOM 702 N N . THR A 1 90 ? -13.164 -4.059 1.272 1.00 92.31 90 THR A N 1
ATOM 703 C CA . THR A 1 90 ? -14.135 -2.961 1.334 1.00 92.31 90 THR A CA 1
ATOM 704 C C . THR A 1 90 ? -13.461 -1.706 0.798 1.00 92.31 90 THR A C 1
ATOM 706 O O . THR A 1 90 ? -12.393 -1.344 1.287 1.00 92.31 90 THR A O 1
ATOM 709 N N . ALA A 1 91 ? -14.043 -1.054 -0.210 1.00 90.94 91 ALA A N 1
ATOM 710 C CA . ALA A 1 91 ? -13.447 0.114 -0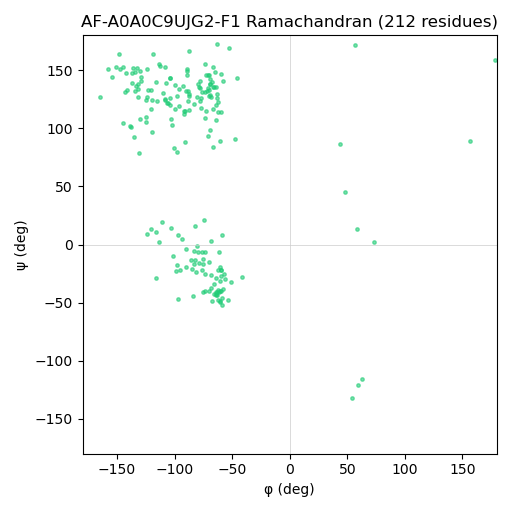.854 1.00 90.94 91 ALA A CA 1
ATOM 711 C C . ALA A 1 91 ? -14.475 1.224 -1.106 1.00 90.94 91 ALA A C 1
ATOM 713 O O . ALA A 1 91 ? -15.591 0.970 -1.553 1.00 90.94 91 ALA A O 1
ATOM 714 N N . PHE A 1 92 ? -14.044 2.455 -0.862 1.00 88.69 92 PHE A N 1
ATOM 715 C CA . PHE A 1 92 ? -14.724 3.710 -1.138 1.00 88.69 92 PHE A CA 1
ATOM 716 C C . PHE A 1 92 ? -13.798 4.542 -2.018 1.00 88.69 92 PHE A C 1
ATOM 718 O O . PHE A 1 92 ? -12.603 4.633 -1.742 1.00 88.69 92 PHE A O 1
ATOM 725 N N . PHE A 1 93 ? -14.325 5.126 -3.091 1.00 84.00 93 PHE A N 1
ATOM 726 C CA . PHE A 1 93 ? -13.519 5.913 -4.030 1.00 84.00 93 PHE A CA 1
ATOM 727 C C . PHE A 1 93 ? -13.600 7.420 -3.775 1.00 84.00 93 PHE A C 1
ATOM 729 O O . PHE A 1 93 ? -12.701 8.145 -4.192 1.00 84.00 93 PHE A O 1
ATOM 736 N N . ASP A 1 94 ? -14.609 7.872 -3.029 1.00 81.50 94 ASP A N 1
ATOM 737 C CA . ASP A 1 94 ? -14.745 9.257 -2.590 1.00 81.50 94 ASP A CA 1
ATOM 738 C C . ASP A 1 94 ? -15.370 9.325 -1.178 1.00 81.50 94 ASP A C 1
ATOM 740 O O . ASP A 1 94 ? -16.563 9.054 -1.030 1.00 81.50 94 ASP A O 1
ATOM 744 N N . PRO A 1 95 ? -14.579 9.613 -0.125 1.00 83.75 95 PRO A N 1
ATOM 745 C CA . PRO A 1 95 ? -13.122 9.754 -0.145 1.00 83.75 95 PRO A CA 1
ATOM 746 C C . PRO A 1 95 ? -12.414 8.400 -0.348 1.00 83.75 95 PRO A C 1
ATOM 748 O O . PRO A 1 95 ? -12.863 7.374 0.157 1.00 83.75 95 PRO A O 1
ATOM 751 N N . PHE A 1 96 ? -11.268 8.389 -1.047 1.00 87.94 96 PHE A N 1
ATOM 752 C CA . PHE A 1 96 ? -10.551 7.145 -1.376 1.00 87.94 96 PHE A CA 1
ATOM 753 C C . PHE A 1 96 ? -10.039 6.418 -0.117 1.00 87.94 96 PHE A C 1
ATOM 755 O O . PHE A 1 96 ? -9.061 6.848 0.507 1.00 87.94 96 PHE A O 1
ATOM 762 N N . LEU A 1 97 ? -10.666 5.303 0.239 1.00 92.06 97 LEU A N 1
ATOM 763 C CA . LEU A 1 97 ? -10.330 4.435 1.364 1.00 92.06 97 LEU A CA 1
ATOM 764 C C . LEU A 1 97 ? -10.562 2.989 0.937 1.00 92.06 97 LEU A C 1
ATOM 766 O O . LEU A 1 97 ? -11.647 2.659 0.477 1.00 92.06 97 LEU A O 1
ATOM 770 N N . PHE A 1 98 ? -9.604 2.100 1.163 1.00 93.00 98 PHE A N 1
ATOM 771 C CA . PHE A 1 98 ? -9.903 0.671 1.160 1.00 93.00 98 PHE A CA 1
ATOM 772 C C . PHE A 1 98 ? -9.352 -0.009 2.400 1.00 93.00 98 PHE A C 1
ATOM 774 O O . PHE A 1 98 ? -8.332 0.403 2.951 1.00 93.00 98 PHE A O 1
ATOM 781 N N . ILE A 1 99 ? -10.038 -1.060 2.828 1.00 95.00 99 ILE A N 1
ATOM 782 C CA . ILE A 1 99 ? -9.685 -1.888 3.972 1.00 95.00 99 ILE A CA 1
ATOM 783 C C . ILE A 1 99 ? -9.782 -3.342 3.521 1.00 95.00 99 ILE A C 1
ATOM 785 O O . ILE A 1 99 ? -10.803 -3.776 2.985 1.00 95.00 99 ILE A O 1
ATOM 789 N N . VAL A 1 100 ? -8.703 -4.089 3.730 1.00 95.25 100 VAL A N 1
ATOM 790 C CA . VAL A 1 100 ? -8.622 -5.530 3.489 1.00 95.25 100 VAL A CA 1
ATOM 791 C C . VAL A 1 100 ? -8.300 -6.203 4.816 1.00 95.25 100 VAL A C 1
ATOM 793 O O . VAL A 1 100 ? -7.131 -6.233 5.214 1.00 95.25 100 VAL A O 1
ATOM 796 N N . PRO A 1 101 ? -9.310 -6.707 5.536 1.00 94.56 101 PRO A N 1
ATOM 797 C CA . PRO A 1 101 ? -9.070 -7.493 6.732 1.00 94.56 101 PRO A CA 1
ATOM 798 C C . PRO A 1 101 ? -8.388 -8.811 6.364 1.00 94.56 101 PRO A C 1
ATOM 800 O O . PRO A 1 101 ? -8.766 -9.480 5.403 1.00 94.56 101 PRO A O 1
ATOM 803 N N . LEU A 1 102 ? -7.370 -9.198 7.126 1.00 94.12 102 LEU A N 1
ATOM 804 C CA . LEU A 1 102 ? -6.685 -10.472 6.949 1.00 94.12 102 LEU A CA 1
ATOM 805 C C . LEU A 1 102 ? -7.224 -11.434 8.006 1.00 94.12 102 LEU A C 1
ATOM 807 O O . LEU A 1 102 ? -6.634 -11.582 9.071 1.00 94.12 102 LEU A O 1
ATOM 811 N N . SER A 1 103 ? -8.369 -12.064 7.741 1.00 88.75 103 SER A N 1
ATOM 812 C CA . SER A 1 103 ? -9.109 -12.885 8.719 1.00 88.75 103 SER A CA 1
ATOM 813 C C . SER A 1 103 ? -8.268 -13.945 9.443 1.00 88.75 103 SER A C 1
ATOM 815 O O . SER A 1 103 ? -8.482 -14.185 10.627 1.00 88.75 103 SER A O 1
ATOM 817 N N . GLY A 1 104 ? -7.246 -14.515 8.795 1.00 90.38 104 GLY A N 1
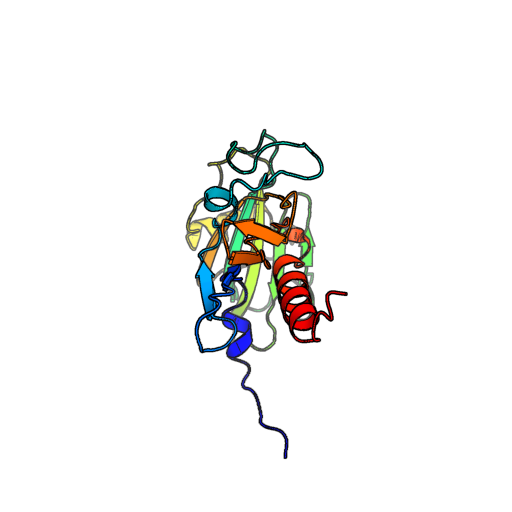ATOM 818 C CA . GLY A 1 104 ? -6.292 -15.445 9.421 1.00 90.38 104 GLY A CA 1
ATOM 819 C C . GLY A 1 104 ? -5.354 -14.830 10.475 1.00 90.38 104 GLY A C 1
ATOM 820 O O . GLY A 1 104 ? -4.470 -15.519 10.971 1.00 90.38 104 GLY A O 1
ATOM 821 N N . THR A 1 105 ? -5.502 -13.542 10.793 1.00 93.00 105 THR A N 1
ATOM 822 C CA . THR A 1 105 ? -4.663 -12.788 11.746 1.00 93.00 105 THR A CA 1
ATOM 823 C C . THR A 1 105 ? -5.431 -12.288 12.970 1.00 93.00 105 THR A C 1
ATOM 825 O O . THR A 1 105 ? -4.916 -11.455 13.715 1.00 93.00 105 THR A O 1
ATOM 828 N N . ILE A 1 106 ? -6.670 -12.750 13.158 1.00 95.25 106 ILE A N 1
ATOM 829 C CA . ILE A 1 106 ? -7.468 -12.401 14.335 1.00 95.25 106 ILE A CA 1
ATOM 830 C C . ILE A 1 106 ? -6.770 -12.943 15.584 1.00 95.25 106 ILE A C 1
ATOM 832 O O . ILE A 1 106 ? -6.477 -14.134 15.681 1.00 95.25 106 ILE A O 1
ATOM 836 N N . GLU A 1 107 ? -6.531 -12.065 16.549 1.00 93.19 107 GLU A N 1
ATOM 837 C CA . GLU A 1 107 ? -5.906 -12.400 17.824 1.00 93.19 107 GLU A CA 1
ATOM 838 C C . GLU A 1 107 ? -6.648 -11.651 18.931 1.00 93.19 107 GLU A C 1
ATOM 840 O O . GLU A 1 107 ? -6.460 -10.451 19.107 1.00 93.19 107 GLU A O 1
ATOM 845 N N . GLY A 1 108 ? -7.523 -12.345 19.661 1.00 94.19 108 GLY A N 1
ATOM 846 C CA . GLY A 1 108 ? -8.386 -11.707 20.654 1.00 94.19 108 GLY A CA 1
ATOM 847 C C . GLY A 1 108 ? -9.339 -10.705 20.002 1.00 94.19 108 GLY A C 1
ATOM 848 O O . GLY A 1 108 ? -10.193 -11.079 19.201 1.00 94.19 108 GLY A O 1
ATOM 849 N N . ASP A 1 109 ? -9.184 -9.434 20.352 1.00 96.00 109 ASP A N 1
ATOM 850 C CA . ASP A 1 109 ? -10.026 -8.323 19.918 1.00 96.00 109 ASP A CA 1
ATOM 851 C C . ASP A 1 109 ? -9.376 -7.459 18.825 1.00 96.00 109 ASP A C 1
ATOM 853 O O . ASP A 1 109 ? -9.859 -6.369 18.533 1.00 96.00 109 ASP A O 1
ATOM 857 N N . LYS A 1 110 ? -8.302 -7.932 18.185 1.00 96.81 110 LYS A N 1
ATOM 858 C CA . LYS A 1 110 ? -7.630 -7.230 17.083 1.00 96.81 110 LYS A CA 1
ATOM 859 C C . LYS A 1 110 ? -7.545 -8.085 15.824 1.00 96.81 110 LYS A C 1
ATOM 861 O O . LYS A 1 110 ? -7.446 -9.311 15.876 1.00 96.81 110 LYS A O 1
ATOM 866 N N . ILE A 1 111 ? -7.529 -7.414 14.678 1.00 97.50 111 ILE A N 1
ATOM 867 C CA . ILE A 1 111 ? -7.315 -8.011 13.358 1.00 97.50 111 ILE A CA 1
ATOM 868 C C . ILE A 1 111 ? -6.302 -7.185 12.569 1.00 97.50 111 ILE A C 1
ATOM 870 O O . ILE A 1 111 ? -6.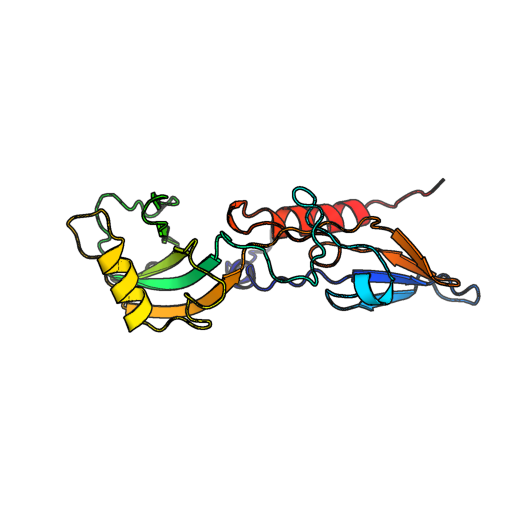377 -5.955 12.542 1.00 97.50 111 ILE A O 1
ATOM 874 N N . LEU A 1 112 ? -5.352 -7.837 11.897 1.00 97.31 112 LEU A N 1
ATOM 875 C CA . LEU A 1 112 ? -4.452 -7.144 10.980 1.00 97.31 112 LEU A CA 1
ATOM 876 C C . LEU A 1 112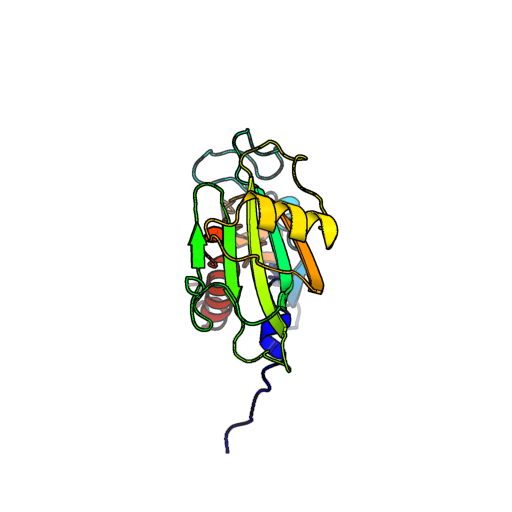 ? -5.198 -6.846 9.678 1.00 97.31 112 LEU A C 1
ATOM 878 O O . LEU A 1 112 ? -5.764 -7.737 9.048 1.00 97.31 112 LEU A O 1
ATOM 882 N N . SER A 1 113 ? -5.204 -5.581 9.279 1.00 96.25 113 SER A N 1
ATOM 883 C CA . SER A 1 113 ? -5.877 -5.115 8.072 1.00 96.25 113 SER A CA 1
ATOM 884 C C . SER A 1 113 ? -4.930 -4.281 7.228 1.00 96.25 113 SER A C 1
ATOM 886 O O . SER A 1 113 ? -4.171 -3.465 7.754 1.00 96.25 113 SER A O 1
ATOM 888 N N . ARG A 1 114 ? -5.001 -4.457 5.911 1.00 95.38 114 ARG A N 1
ATOM 889 C CA . ARG A 1 114 ? -4.330 -3.580 4.953 1.00 95.38 114 ARG A CA 1
ATOM 890 C C . ARG A 1 114 ? -5.243 -2.417 4.607 1.00 95.38 114 ARG A C 1
ATOM 892 O O . ARG A 1 114 ? -6.360 -2.625 4.144 1.00 95.38 114 ARG A O 1
ATOM 899 N N . ILE A 1 115 ? -4.759 -1.203 4.819 1.00 95.00 115 ILE A N 1
ATOM 900 C CA . ILE A 1 115 ? -5.518 0.037 4.687 1.00 95.00 115 ILE A CA 1
ATOM 901 C C . ILE A 1 115 ? -4.861 0.900 3.617 1.00 95.00 115 ILE A C 1
ATOM 903 O O . ILE A 1 115 ? -3.671 1.206 3.705 1.00 95.00 115 ILE A O 1
ATOM 907 N N . GLY A 1 116 ? -5.638 1.297 2.615 1.00 92.38 116 GLY A N 1
ATOM 908 C CA . GLY A 1 116 ? -5.227 2.225 1.572 1.00 92.38 116 GLY A CA 1
ATOM 909 C C . GLY A 1 116 ? -5.937 3.564 1.697 1.00 92.38 116 GLY A C 1
ATOM 910 O O . GLY A 1 116 ? -7.159 3.606 1.797 1.00 92.38 116 GLY A O 1
ATOM 911 N N . LEU A 1 117 ? -5.179 4.657 1.661 1.00 91.81 117 LEU A N 1
ATOM 912 C CA . LEU A 1 117 ? -5.678 6.029 1.774 1.00 91.81 117 LEU A CA 1
ATOM 913 C C . LEU A 1 117 ? -5.210 6.833 0.564 1.00 91.81 117 LEU A C 1
ATOM 915 O O . LEU A 1 117 ? -4.031 7.175 0.474 1.00 91.81 117 LEU A O 1
ATOM 919 N N . GLY A 1 118 ? -6.113 7.119 -0.371 1.00 88.12 118 GLY A N 1
ATOM 920 C CA . GLY A 1 118 ? -5.781 7.788 -1.632 1.00 88.12 118 GLY A CA 1
ATOM 921 C C . GLY A 1 118 ? -5.861 9.308 -1.543 1.00 88.12 118 GLY A C 1
ATOM 922 O O . GLY A 1 118 ? -6.701 9.871 -0.849 1.00 88.12 118 GLY A O 1
ATOM 923 N N . SER A 1 119 ? -4.996 10.002 -2.261 1.00 83.31 119 SER A N 1
ATOM 924 C CA . SER A 1 119 ? -5.044 11.445 -2.440 1.00 83.31 119 SER A CA 1
ATOM 925 C C . SER A 1 119 ? -4.670 11.780 -3.872 1.00 83.31 119 SER A C 1
ATOM 927 O O . SER A 1 119 ? -3.682 11.274 -4.394 1.00 83.31 119 SER A O 1
ATOM 929 N N . VAL A 1 120 ? -5.461 12.639 -4.501 1.00 76.50 120 VAL A N 1
ATOM 930 C CA . VAL A 1 120 ? -5.131 13.240 -5.801 1.00 76.50 120 VAL A CA 1
ATOM 931 C C . VAL A 1 120 ? -4.353 14.548 -5.640 1.00 76.50 120 VAL A C 1
ATOM 933 O O . VAL A 1 120 ? -3.933 15.149 -6.629 1.00 76.50 120 VAL A O 1
ATOM 936 N N . GLU A 1 121 ? -4.149 14.991 -4.394 1.00 68.56 121 GLU A N 1
ATOM 937 C CA . GLU A 1 121 ? -3.328 16.154 -4.088 1.00 68.56 121 GLU A CA 1
ATOM 938 C C . GLU A 1 121 ? -1.858 15.876 -4.427 1.00 68.56 121 GLU A C 1
ATOM 940 O O . GLU A 1 121 ? -1.386 14.735 -4.411 1.00 68.56 121 GLU A O 1
ATOM 945 N N . GLY A 1 122 ? -1.126 16.950 -4.732 1.00 60.72 122 GLY A N 1
ATOM 946 C CA . GLY A 1 122 ? 0.239 16.896 -5.245 1.00 60.72 122 GLY A CA 1
ATOM 947 C C . GLY A 1 122 ? 1.228 16.068 -4.411 1.00 60.72 122 GLY A C 1
ATOM 948 O O . GLY A 1 122 ? 0.985 15.681 -3.267 1.00 60.72 122 GLY A O 1
ATOM 949 N N . ARG A 1 123 ? 2.397 15.841 -5.020 1.00 56.84 123 ARG A N 1
ATOM 950 C CA . ARG A 1 123 ? 3.470 14.887 -4.670 1.00 56.84 123 ARG A CA 1
ATOM 951 C C . ARG A 1 123 ? 3.837 14.726 -3.185 1.00 56.84 123 ARG A C 1
ATOM 953 O O . ARG A 1 123 ? 4.340 13.657 -2.817 1.00 56.84 123 ARG A O 1
ATOM 960 N N . ASP A 1 124 ? 3.643 15.755 -2.365 1.00 66.06 124 ASP A N 1
ATOM 961 C CA . ASP A 1 124 ? 4.094 15.807 -0.970 1.00 66.06 124 ASP A CA 1
ATOM 962 C C . ASP A 1 124 ? 2.972 15.996 0.062 1.00 66.06 124 ASP A C 1
ATOM 964 O O . ASP A 1 124 ? 3.252 16.206 1.238 1.00 66.06 124 ASP A O 1
ATOM 968 N N . SER A 1 125 ? 1.713 15.819 -0.347 1.00 74.56 125 SER A N 1
ATOM 969 C CA . SER A 1 125 ? 0.541 15.877 0.543 1.00 74.56 125 SER A CA 1
ATOM 970 C C . SER A 1 125 ? 0.461 14.717 1.550 1.00 74.56 125 SER A C 1
ATOM 972 O O . SER A 1 125 ? -0.113 14.863 2.627 1.00 74.56 125 SER A O 1
ATOM 974 N N . LEU A 1 126 ? 1.048 13.559 1.226 1.00 85.50 126 LEU A N 1
ATOM 975 C CA . LEU A 1 126 ? 0.977 12.346 2.050 1.00 85.50 126 LEU A CA 1
ATOM 976 C C . LEU A 1 126 ? 2.284 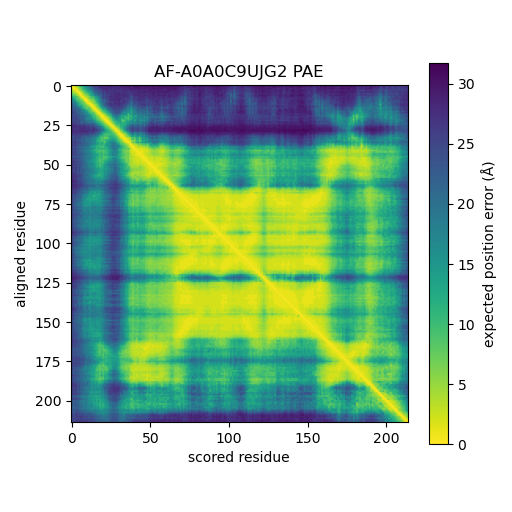12.078 2.820 1.00 85.50 126 LEU A C 1
ATOM 978 O O . LEU A 1 126 ? 3.368 12.269 2.254 1.00 85.50 126 LEU A O 1
ATOM 982 N N . PRO A 1 127 ? 2.230 11.567 4.065 1.00 89.06 127 PRO A N 1
ATOM 983 C CA . PRO A 1 127 ? 3.423 11.236 4.842 1.00 89.06 127 PRO A CA 1
ATOM 984 C C . PRO A 1 127 ? 4.157 10.032 4.245 1.00 89.06 127 PRO A C 1
ATOM 986 O O . PRO A 1 127 ? 3.531 9.044 3.878 1.00 89.06 127 PRO A O 1
ATOM 989 N N . LYS A 1 128 ? 5.496 10.082 4.182 1.00 87.19 128 LYS A N 1
ATOM 990 C CA . LYS A 1 128 ? 6.316 8.949 3.698 1.00 87.19 128 LYS A CA 1
ATOM 991 C C . LYS A 1 128 ? 6.146 7.695 4.560 1.00 87.19 128 LYS A C 1
ATOM 993 O O . LYS A 1 128 ? 6.050 6.605 4.006 1.00 87.19 128 LYS A O 1
ATOM 998 N N . HIS A 1 129 ? 6.096 7.886 5.877 1.00 91.25 129 HIS A N 1
ATOM 999 C CA . HIS A 1 129 ? 5.825 6.861 6.880 1.00 91.25 129 HIS A CA 1
ATOM 1000 C C . HIS A 1 129 ? 4.640 7.353 7.723 1.00 91.25 129 HIS A C 1
ATOM 1002 O O . HIS A 1 129 ? 4.789 8.356 8.425 1.00 91.25 129 HIS A O 1
ATOM 1008 N N . PRO A 1 130 ? 3.449 6.745 7.602 1.00 93.00 130 PRO A N 1
ATOM 1009 C CA . PRO A 1 130 ? 2.286 7.155 8.373 1.00 93.00 130 PRO A CA 1
ATOM 1010 C C . PRO A 1 130 ? 2.475 6.803 9.851 1.00 93.00 130 PRO A C 1
ATOM 1012 O O . PRO A 1 130 ? 2.938 5.712 10.181 1.00 93.00 130 PRO A O 1
ATOM 1015 N N . THR A 1 131 ? 2.088 7.717 10.739 1.00 96.31 131 THR A N 1
ATOM 1016 C CA . THR A 1 131 ? 1.999 7.437 12.177 1.00 96.31 131 THR A CA 1
ATOM 1017 C C . THR A 1 131 ? 0.625 6.870 12.529 1.00 96.31 131 THR A C 1
ATOM 1019 O O . THR A 1 131 ? -0.316 6.953 11.730 1.00 96.31 131 THR A O 1
ATOM 1022 N N . LEU A 1 132 ? 0.490 6.306 13.733 1.00 97.12 132 LEU A N 1
ATOM 1023 C CA . LEU A 1 132 ? -0.795 5.807 14.220 1.00 97.12 132 LEU A CA 1
ATOM 1024 C C . LEU A 1 132 ? -1.833 6.934 14.309 1.00 97.12 132 LEU A C 1
ATOM 1026 O O . LEU A 1 132 ? -2.981 6.750 13.913 1.00 97.12 132 LEU A O 1
ATOM 1030 N N . GLU A 1 133 ? -1.418 8.123 14.748 1.00 97.19 133 GLU A N 1
ATOM 1031 C CA . GLU A 1 133 ? -2.272 9.309 14.840 1.00 97.19 133 GLU A CA 1
ATOM 1032 C C . GLU A 1 133 ? -2.749 9.756 13.459 1.00 97.19 133 GLU A C 1
ATOM 1034 O O . GLU A 1 133 ? -3.928 10.065 13.284 1.00 97.19 133 GLU A O 1
ATOM 1039 N N . TYR A 1 134 ? -1.854 9.757 12.464 1.00 95.94 134 TYR A N 1
ATOM 1040 C CA . TYR A 1 134 ? -2.214 10.058 11.081 1.00 95.94 134 TYR A CA 1
ATOM 1041 C C . TYR A 1 134 ? -3.242 9.055 10.551 1.00 95.94 134 TYR A C 1
ATOM 1043 O O . TYR A 1 134 ? -4.275 9.457 10.017 1.00 95.94 134 TYR A O 1
ATOM 1051 N N . LEU A 1 135 ? -2.984 7.757 10.736 1.00 96.94 135 LEU A N 1
ATOM 1052 C CA . LEU A 1 135 ? -3.883 6.701 10.287 1.00 96.94 135 LEU A CA 1
ATOM 1053 C C . LEU A 1 135 ? -5.259 6.826 10.948 1.00 96.94 135 LEU A C 1
ATOM 1055 O O . LEU A 1 135 ? -6.270 6.821 10.254 1.00 96.94 135 LEU A O 1
ATOM 1059 N N . GLN A 1 136 ? -5.310 7.001 12.270 1.00 97.75 136 GLN A N 1
ATOM 1060 C CA . GLN A 1 136 ? -6.567 7.166 12.997 1.00 97.75 136 GLN A CA 1
ATOM 1061 C C . GLN A 1 136 ? -7.320 8.427 12.559 1.00 97.75 136 GLN A C 1
ATOM 1063 O O . GLN A 1 136 ? -8.545 8.396 12.437 1.00 97.75 136 GLN A O 1
ATOM 1068 N N . LYS A 1 137 ? -6.612 9.535 12.306 1.00 96.38 137 LYS A N 1
ATOM 1069 C CA . LYS A 1 137 ? -7.205 10.779 11.798 1.00 96.38 137 LYS A CA 1
ATOM 1070 C C . LYS A 1 137 ? -7.828 10.577 10.418 1.00 96.38 137 LYS A C 1
ATOM 1072 O O . LYS A 1 137 ? -8.962 10.999 10.207 1.00 96.38 137 LYS A O 1
ATOM 1077 N N . GLU A 1 138 ? -7.115 9.938 9.495 1.00 95.50 138 GLU A N 1
ATOM 1078 C CA . GLU A 1 138 ? -7.622 9.680 8.146 1.00 95.50 138 GLU A CA 1
ATOM 1079 C C . GLU A 1 138 ? -8.765 8.663 8.146 1.00 95.50 138 GLU A C 1
ATOM 1081 O O . GLU A 1 138 ? -9.740 8.869 7.428 1.00 95.50 138 GLU A O 1
ATOM 1086 N N . LEU A 1 139 ? -8.709 7.630 8.993 1.00 96.06 139 LEU A N 1
ATOM 1087 C CA . LEU A 1 139 ? -9.841 6.729 9.209 1.00 96.06 139 LEU A CA 1
ATOM 1088 C C . LEU A 1 139 ? -11.054 7.516 9.704 1.00 96.06 139 LEU A C 1
ATOM 1090 O O . LEU A 1 139 ? -12.090 7.460 9.064 1.00 96.06 139 LEU A O 1
ATOM 1094 N N . ASN A 1 140 ? -10.927 8.331 10.754 1.00 95.44 140 ASN A N 1
ATOM 1095 C CA . ASN A 1 140 ? -12.042 9.146 11.257 1.00 95.44 140 ASN A CA 1
ATOM 1096 C C . ASN A 1 140 ? -12.621 10.087 10.192 1.00 95.44 140 ASN A C 1
ATOM 1098 O O . ASN A 1 140 ? -13.829 10.286 10.145 1.00 95.44 140 ASN A O 1
ATOM 1102 N N . LYS A 1 141 ? -11.761 10.673 9.351 1.00 94.25 141 LYS A N 1
ATOM 1103 C CA . LYS A 1 141 ? -12.165 11.597 8.286 1.00 94.25 141 LYS A CA 1
ATOM 1104 C C . LYS A 1 141 ? -12.910 10.892 7.150 1.00 94.25 141 LYS A C 1
ATOM 1106 O O . LYS A 1 141 ? -13.825 11.474 6.582 1.00 94.25 141 LYS A O 1
ATOM 1111 N N . ARG A 1 142 ? -12.468 9.691 6.771 1.00 93.50 142 ARG A N 1
ATOM 1112 C CA . ARG A 1 142 ? -12.930 8.980 5.566 1.00 93.50 142 ARG A CA 1
ATOM 1113 C C . ARG A 1 142 ? -13.936 7.878 5.850 1.00 93.50 142 ARG A C 1
ATOM 1115 O O . ARG A 1 142 ? -14.475 7.315 4.907 1.00 93.50 142 ARG A O 1
ATOM 1122 N N . ASN A 1 143 ? -14.132 7.543 7.119 1.00 92.56 143 ASN 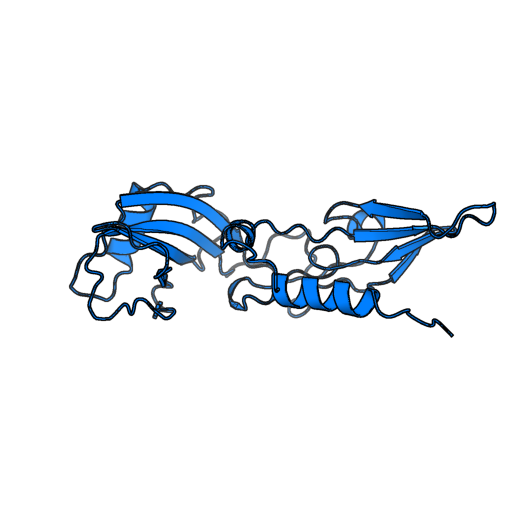A N 1
ATOM 1123 C CA . ASN A 1 143 ? -15.029 6.491 7.553 1.00 92.56 143 ASN A CA 1
ATOM 1124 C C . ASN A 1 143 ? -16.472 6.824 7.141 1.00 92.56 143 ASN A C 1
ATOM 1126 O O . ASN A 1 143 ? -17.038 7.784 7.664 1.00 92.56 143 ASN A O 1
ATOM 1130 N N . PRO A 1 144 ? -17.080 6.041 6.237 1.00 90.94 144 PRO A N 1
ATOM 1131 C CA . PRO A 1 144 ? -18.461 6.253 5.823 1.00 90.94 144 PRO A CA 1
ATOM 1132 C C . PRO A 1 144 ? -19.464 5.614 6.792 1.00 90.94 144 PRO A C 1
ATOM 1134 O O . PRO A 1 144 ? -20.669 5.773 6.621 1.00 90.94 144 PRO A O 1
ATOM 1137 N N . PHE A 1 145 ? -18.988 4.870 7.794 1.00 91.81 145 PHE A N 1
ATOM 1138 C CA . PHE A 1 145 ? -19.826 4.230 8.797 1.00 91.81 145 PHE A CA 1
ATOM 1139 C C . PHE A 1 145 ? -20.056 5.159 9.993 1.00 91.81 145 PHE A C 1
ATOM 1141 O O . PHE A 1 145 ? -19.185 5.935 10.384 1.00 91.81 145 PHE A O 1
ATOM 1148 N N . HIS A 1 146 ? -21.214 5.017 10.640 1.00 88.12 146 HIS A N 1
ATOM 1149 C CA . HIS A 1 146 ? -21.505 5.683 11.918 1.00 88.12 146 HIS A CA 1
ATOM 1150 C C . HIS A 1 146 ? -20.760 5.052 13.110 1.00 88.12 146 HIS A C 1
ATOM 1152 O O . HIS A 1 146 ? -20.793 5.575 14.221 1.00 88.12 146 HIS A O 1
ATOM 1158 N N . GLU A 1 147 ? -20.075 3.933 12.876 1.00 95.00 147 GLU A N 1
ATOM 1159 C CA . GLU A 1 147 ? -19.294 3.185 13.855 1.00 95.00 147 GLU A CA 1
ATOM 1160 C C . GLU A 1 147 ? -17.810 3.525 13.712 1.00 95.00 147 GLU A C 1
ATOM 1162 O O . GLU A 1 147 ? -17.284 3.593 12.602 1.00 95.00 147 GLU A O 1
ATOM 1167 N N . ARG A 1 148 ? -17.106 3.725 14.828 1.00 94.88 148 ARG A N 1
ATOM 1168 C CA . ARG A 1 148 ? -15.690 4.105 14.805 1.00 94.88 148 ARG A CA 1
ATOM 1169 C C . ARG A 1 148 ? -14.803 2.927 14.400 1.00 94.88 148 ARG A C 1
ATOM 1171 O O . ARG A 1 148 ? -14.849 1.872 15.019 1.00 94.88 148 ARG A O 1
ATOM 1178 N N . ILE A 1 149 ? -13.897 3.165 13.454 1.00 97.19 149 ILE A N 1
ATOM 1179 C CA . ILE A 1 149 ? -12.779 2.260 13.161 1.00 97.19 149 ILE A CA 1
ATOM 1180 C C . ILE A 1 149 ? -11.582 2.688 14.015 1.00 97.19 149 ILE A C 1
ATOM 1182 O O . ILE A 1 149 ? -11.056 3.789 13.831 1.00 97.19 149 ILE A O 1
ATOM 1186 N N . THR A 1 150 ? -11.150 1.841 14.951 1.00 98.06 150 THR A N 1
ATOM 1187 C CA . THR A 1 150 ? -10.027 2.146 15.854 1.00 98.06 150 THR A CA 1
ATOM 1188 C C . THR A 1 150 ? -8.770 1.401 15.419 1.00 98.06 150 THR A C 1
ATOM 1190 O O . THR A 1 150 ? -8.760 0.172 15.379 1.00 98.06 150 THR A O 1
ATOM 1193 N N . ALA A 1 151 ? -7.707 2.143 15.112 1.00 97.88 151 ALA A N 1
ATOM 1194 C CA . ALA A 1 151 ? -6.382 1.597 14.856 1.00 97.88 151 ALA A CA 1
ATOM 1195 C C . ALA A 1 151 ? -5.607 1.469 16.176 1.00 97.88 151 ALA A C 1
ATOM 1197 O O . ALA A 1 151 ? -5.485 2.431 16.930 1.00 97.88 151 ALA A O 1
ATOM 1198 N N . LEU A 1 152 ? -5.068 0.281 16.437 1.00 98.00 152 LEU A N 1
ATOM 1199 C CA . LEU A 1 152 ? -4.341 -0.065 17.663 1.00 98.00 152 LEU A CA 1
ATOM 1200 C C . LEU A 1 152 ? -2.820 0.001 17.484 1.00 98.00 152 LEU A C 1
ATOM 1202 O O . LEU A 1 152 ? -2.079 0.159 18.449 1.00 98.00 152 LEU A O 1
ATOM 1206 N N . GLY A 1 153 ? -2.342 -0.122 16.247 1.00 96.38 153 GLY A N 1
ATOM 1207 C CA . GLY A 1 153 ? -0.920 -0.070 15.929 1.00 96.38 153 GLY A CA 1
ATOM 1208 C C . GLY A 1 153 ? -0.656 -0.277 14.445 1.00 96.38 153 GLY A C 1
ATOM 1209 O O . GLY A 1 153 ? -1.485 -0.844 13.733 1.00 96.38 153 GLY A O 1
ATOM 1210 N N . ILE A 1 154 ? 0.508 0.170 13.978 1.00 96.44 154 ILE A N 1
ATOM 1211 C CA . ILE A 1 154 ? 0.959 0.003 12.591 1.00 96.44 154 ILE A CA 1
ATOM 1212 C C . ILE A 1 154 ? 2.086 -1.027 12.570 1.00 96.44 154 ILE A C 1
ATOM 1214 O O . ILE A 1 154 ? 3.088 -0.868 13.261 1.00 96.44 154 ILE A O 1
ATOM 1218 N N . LYS A 1 155 ? 1.924 -2.074 11.759 1.00 94.12 155 LYS A N 1
ATOM 1219 C CA . LYS A 1 155 ? 2.968 -3.069 11.489 1.00 94.12 155 LYS A CA 1
ATOM 1220 C C . LYS A 1 155 ? 3.907 -2.586 10.387 1.00 94.12 155 LYS A C 1
ATOM 1222 O O . LYS A 1 155 ? 5.118 -2.727 10.501 1.00 94.12 155 LYS A O 1
ATOM 1227 N N . THR A 1 156 ? 3.348 -2.028 9.316 1.00 92.31 156 THR A N 1
ATOM 1228 C CA . THR A 1 156 ? 4.113 -1.393 8.239 1.00 92.31 156 THR A CA 1
ATOM 1229 C C . THR A 1 156 ? 3.297 -0.283 7.591 1.00 92.31 156 THR A C 1
ATOM 1231 O O . THR A 1 156 ? 2.069 -0.328 7.611 1.00 92.31 156 THR A O 1
ATOM 1234 N N . GLY A 1 157 ? 3.958 0.721 7.023 1.00 89.81 157 GLY A N 1
ATOM 1235 C CA . GLY A 1 157 ? 3.277 1.843 6.396 1.00 89.81 157 GLY A CA 1
ATOM 1236 C C . GLY A 1 157 ? 4.199 2.658 5.506 1.00 89.81 157 GLY A C 1
ATOM 1237 O O . GLY A 1 157 ? 5.240 3.141 5.958 1.00 89.81 157 GLY A O 1
ATOM 1238 N N . PHE A 1 158 ? 3.790 2.857 4.254 1.00 88.75 158 PHE A N 1
ATOM 1239 C CA . PHE A 1 158 ? 4.546 3.652 3.293 1.00 88.75 158 PHE A CA 1
ATOM 1240 C C . PHE A 1 158 ? 3.636 4.433 2.351 1.00 88.75 158 PHE A C 1
ATOM 1242 O O . PHE A 1 158 ? 2.516 4.029 2.029 1.00 88.75 158 PHE A O 1
ATOM 1249 N N . ARG A 1 159 ? 4.160 5.556 1.863 1.00 87.00 159 ARG A N 1
ATOM 1250 C CA . ARG A 1 159 ? 3.587 6.279 0.729 1.00 87.00 159 ARG A CA 1
ATOM 1251 C C . ARG A 1 159 ? 3.991 5.629 -0.584 1.00 87.00 159 ARG A C 1
ATOM 1253 O O . ARG A 1 159 ? 5.178 5.539 -0.896 1.00 87.00 159 ARG A O 1
ATOM 1260 N N . TYR A 1 160 ? 2.995 5.333 -1.401 1.00 80.06 160 TYR A N 1
ATOM 1261 C CA . TYR A 1 160 ? 3.144 4.904 -2.779 1.00 80.06 160 TYR A CA 1
ATOM 1262 C C . TYR A 1 160 ? 2.725 6.031 -3.710 1.00 80.06 160 TYR A C 1
ATOM 1264 O O . TYR A 1 160 ? 1.755 6.758 -3.478 1.00 80.06 160 TYR A O 1
ATOM 1272 N N . ARG A 1 161 ? 3.501 6.183 -4.778 1.00 77.25 161 ARG A N 1
ATOM 1273 C CA . ARG A 1 161 ? 3.200 7.107 -5.863 1.00 77.25 161 ARG A CA 1
ATOM 1274 C C . ARG A 1 161 ? 2.697 6.283 -7.025 1.00 77.25 161 ARG A C 1
ATOM 1276 O O . ARG A 1 161 ? 3.385 5.349 -7.434 1.00 77.25 161 ARG A O 1
ATOM 1283 N N . THR A 1 162 ? 1.524 6.617 -7.546 1.00 74.69 162 THR A N 1
ATOM 1284 C CA . THR A 1 162 ? 1.046 5.943 -8.747 1.00 74.69 162 THR A CA 1
ATOM 1285 C C . THR A 1 162 ? 1.868 6.446 -9.915 1.00 74.69 162 THR A C 1
ATOM 1287 O O . THR A 1 162 ? 1.857 7.630 -10.247 1.00 74.69 162 THR A O 1
ATOM 1290 N N . ARG A 1 163 ? 2.632 5.534 -10.497 1.00 75.38 163 ARG A N 1
ATOM 1291 C CA . ARG A 1 163 ? 3.347 5.732 -11.745 1.00 75.38 163 ARG A CA 1
ATOM 1292 C C . ARG A 1 163 ? 3.082 4.531 -12.623 1.00 75.38 163 ARG A C 1
ATOM 1294 O O . ARG A 1 163 ? 2.846 3.437 -12.108 1.00 75.38 163 ARG A O 1
ATOM 1301 N N . SER A 1 164 ? 3.138 4.747 -13.923 1.00 77.50 164 SER A N 1
ATOM 1302 C CA . SER A 1 164 ? 3.207 3.664 -14.878 1.00 77.50 164 SER A CA 1
ATOM 1303 C C . SER A 1 164 ? 4.357 3.922 -15.835 1.00 77.50 164 SER A C 1
ATOM 1305 O O . SER A 1 164 ? 4.704 5.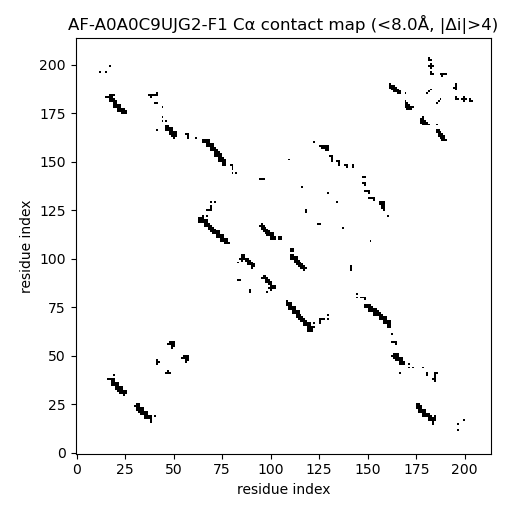072 -16.098 1.00 77.50 164 SER A O 1
ATOM 1307 N N . ALA A 1 165 ? 5.026 2.859 -16.254 1.00 82.69 165 ALA A N 1
ATOM 1308 C CA . ALA A 1 165 ? 6.057 2.947 -17.270 1.00 82.69 165 ALA A CA 1
ATOM 1309 C C . ALA A 1 165 ? 6.275 1.595 -17.934 1.00 82.69 165 ALA A C 1
ATOM 1311 O O . ALA A 1 165 ? 6.093 0.554 -17.306 1.00 82.69 165 ALA A O 1
ATOM 1312 N N . LEU A 1 166 ? 6.691 1.630 -19.191 1.00 86.38 166 LEU A N 1
ATOM 1313 C CA . LEU A 1 166 ? 7.025 0.477 -20.004 1.00 86.38 166 LEU A CA 1
ATOM 1314 C C . LEU A 1 166 ? 8.376 0.715 -20.673 1.00 86.38 166 LEU A C 1
ATOM 1316 O O . LEU A 1 166 ? 8.640 1.810 -21.176 1.00 86.38 166 LEU A O 1
ATOM 1320 N N . ALA A 1 167 ? 9.218 -0.313 -20.699 1.00 86.25 167 ALA A N 1
ATOM 1321 C CA . ALA A 1 167 ? 10.421 -0.310 -21.512 1.00 86.25 167 ALA A CA 1
ATOM 1322 C C . ALA A 1 167 ? 10.060 -0.432 -22.996 1.00 86.25 167 ALA A C 1
ATOM 1324 O O . ALA A 1 167 ? 9.254 -1.279 -23.379 1.00 86.25 167 ALA A O 1
ATOM 1325 N N . ALA A 1 168 ? 10.691 0.385 -23.841 1.00 85.19 168 ALA A N 1
ATOM 1326 C CA . ALA A 1 168 ? 10.496 0.333 -25.291 1.00 85.19 168 ALA A CA 1
ATOM 1327 C C . ALA A 1 168 ? 10.969 -0.997 -25.906 1.00 85.19 168 ALA A C 1
ATOM 1329 O O . ALA A 1 168 ? 10.438 -1.439 -26.920 1.00 85.19 168 ALA A O 1
ATOM 1330 N N . THR A 1 169 ? 11.959 -1.644 -25.287 1.00 85.31 169 THR A N 1
ATOM 1331 C CA . THR A 1 169 ? 12.362 -3.019 -25.595 1.00 85.31 169 THR A CA 1
ATOM 1332 C C . THR A 1 169 ? 12.730 -3.755 -24.315 1.00 85.31 169 THR A C 1
ATOM 1334 O O . THR A 1 169 ? 13.265 -3.165 -23.380 1.00 85.31 169 THR A O 1
ATOM 1337 N N . TYR A 1 170 ? 12.473 -5.058 -24.295 1.00 79.25 170 TYR A N 1
ATOM 1338 C CA . TYR A 1 170 ? 12.758 -5.940 -23.167 1.00 79.25 170 TYR A CA 1
ATOM 1339 C C . TYR A 1 170 ? 14.099 -6.653 -23.325 1.00 79.25 170 TYR A C 1
ATOM 1341 O O . TYR A 1 170 ? 14.686 -7.072 -22.335 1.00 79.25 170 TYR A O 1
ATOM 1349 N N . LEU A 1 171 ? 14.600 -6.759 -24.557 1.00 82.81 171 LEU A N 1
ATOM 1350 C CA . LEU A 1 171 ? 15.883 -7.364 -24.884 1.00 82.81 171 LEU A CA 1
ATOM 1351 C C . LEU A 1 171 ? 16.713 -6.352 -25.674 1.00 82.81 171 LEU A C 1
ATOM 1353 O O . LEU A 1 171 ? 16.274 -5.851 -26.712 1.00 82.81 171 LEU A O 1
ATOM 1357 N N . LYS A 1 172 ? 17.923 -6.048 -25.202 1.00 81.31 172 LYS A N 1
ATOM 1358 C CA . LYS A 1 172 ? 18.867 -5.184 -25.922 1.00 81.31 172 LYS A CA 1
ATOM 1359 C C . LYS A 1 172 ? 20.256 -5.796 -25.926 1.00 81.31 172 LYS A C 1
ATOM 1361 O O . LYS A 1 172 ? 20.772 -6.199 -24.889 1.00 81.31 172 LYS A O 1
ATOM 1366 N N . LYS A 1 173 ? 20.882 -5.834 -27.099 1.00 80.06 173 LYS A N 1
ATOM 1367 C CA . LYS A 1 173 ? 22.284 -6.227 -27.233 1.00 80.06 173 LYS A CA 1
ATOM 1368 C C . LYS A 1 173 ? 23.193 -5.082 -26.778 1.00 80.06 173 LYS A C 1
ATOM 1370 O O . LYS A 1 173 ? 23.022 -3.948 -27.221 1.00 80.06 173 LYS A O 1
ATOM 1375 N N . MET A 1 174 ? 24.172 -5.384 -25.932 1.00 73.50 174 MET A N 1
ATOM 1376 C CA . MET A 1 174 ? 25.231 -4.467 -25.509 1.00 73.50 174 MET A CA 1
ATOM 1377 C C . MET A 1 174 ? 26.584 -5.156 -25.669 1.00 73.50 174 MET A C 1
ATOM 1379 O O . MET A 1 174 ? 26.917 -6.085 -24.935 1.00 73.50 174 MET A O 1
ATOM 1383 N N . GLY A 1 175 ? 27.359 -4.720 -26.665 1.00 78.44 175 GLY A N 1
ATOM 1384 C CA . GLY A 1 175 ? 28.608 -5.386 -27.036 1.00 78.44 175 GLY A CA 1
ATOM 1385 C C . GLY A 1 175 ? 28.374 -6.847 -27.441 1.00 78.44 175 GLY A C 1
ATOM 1386 O O . GLY A 1 175 ? 27.606 -7.123 -28.366 1.00 78.44 175 GLY A O 1
ATOM 1387 N N . ASN A 1 176 ? 29.024 -7.774 -26.730 1.00 75.31 176 ASN A N 1
ATOM 1388 C CA . ASN A 1 176 ? 28.897 -9.227 -26.925 1.00 75.31 176 ASN A CA 1
ATOM 1389 C C . ASN A 1 176 ? 27.836 -9.883 -26.019 1.00 75.31 176 ASN A C 1
ATOM 1391 O O . ASN A 1 176 ? 27.681 -11.102 -26.031 1.00 75.31 176 ASN A O 1
ATOM 1395 N N . SER A 1 177 ? 27.093 -9.092 -25.246 1.00 65.12 177 SER A N 1
ATOM 1396 C CA . SER A 1 177 ? 26.106 -9.579 -24.281 1.00 65.12 177 SER A CA 1
ATOM 1397 C C . SER A 1 177 ? 24.699 -9.084 -24.632 1.00 65.12 177 SER A C 1
ATOM 1399 O O . SER A 1 177 ? 24.519 -8.146 -25.411 1.00 65.12 177 SER A O 1
ATOM 1401 N N . HIS A 1 178 ? 23.686 -9.711 -24.041 1.00 73.62 178 HIS A N 1
ATOM 1402 C CA . HIS A 1 178 ? 22.291 -9.291 -24.111 1.00 73.62 178 HIS A CA 1
ATOM 1403 C C . HIS A 1 178 ? 21.796 -8.904 -22.719 1.00 73.62 178 HIS A C 1
ATOM 1405 O O . HIS A 1 178 ? 22.093 -9.569 -21.731 1.00 73.62 178 HIS A O 1
ATOM 1411 N N . ILE A 1 179 ? 21.016 -7.835 -22.639 1.00 75.25 179 ILE A N 1
ATOM 1412 C CA . ILE A 1 179 ? 20.316 -7.424 -21.426 1.00 75.25 179 ILE A CA 1
ATOM 1413 C C . ILE A 1 179 ? 18.849 -7.765 -21.599 1.00 75.25 179 ILE A C 1
ATOM 1415 O O . ILE A 1 179 ? 18.223 -7.268 -22.534 1.00 75.25 179 ILE A O 1
ATOM 1419 N N . LEU A 1 180 ? 18.324 -8.582 -20.687 1.00 78.25 180 LEU A N 1
ATOM 1420 C CA . LEU A 1 180 ? 16.909 -8.894 -20.583 1.00 78.25 180 LEU A CA 1
ATOM 1421 C C . LEU A 1 180 ? 16.316 -8.169 -19.365 1.00 78.25 180 LEU A C 1
ATOM 1423 O O . LEU A 1 180 ? 16.766 -8.329 -18.226 1.00 78.25 180 LEU A O 1
ATOM 1427 N N . LEU A 1 181 ? 15.303 -7.346 -19.613 1.00 76.38 181 LEU A N 1
ATOM 1428 C CA . LEU A 1 181 ? 14.545 -6.639 -18.590 1.00 76.38 181 LEU A CA 1
ATOM 1429 C C . LEU A 1 181 ? 13.360 -7.495 -18.144 1.00 76.38 181 LEU A C 1
ATOM 1431 O O . LEU A 1 181 ? 12.589 -7.968 -18.978 1.00 76.38 181 LEU A O 1
ATOM 1435 N N . VAL A 1 182 ? 13.174 -7.637 -16.829 1.00 74.25 182 VAL A N 1
ATOM 1436 C CA . VAL A 1 182 ? 12.030 -8.359 -16.248 1.00 74.25 182 VAL A CA 1
ATOM 1437 C C . VAL A 1 182 ? 11.425 -7.628 -15.050 1.00 74.25 182 VAL A C 1
ATOM 1439 O O . VAL A 1 182 ? 12.131 -6.945 -14.304 1.00 74.25 182 VAL A O 1
ATOM 1442 N N . GLY A 1 183 ? 10.107 -7.772 -14.869 1.00 72.50 183 GLY A N 1
ATOM 1443 C CA . GLY A 1 183 ? 9.341 -7.150 -13.783 1.00 72.50 183 GLY A CA 1
ATOM 1444 C C . GLY A 1 183 ? 9.539 -5.634 -13.710 1.00 72.50 183 GLY A C 1
ATOM 1445 O O . GLY A 1 183 ? 9.492 -4.968 -14.738 1.00 72.50 183 GLY A O 1
ATOM 1446 N N . ASP A 1 184 ? 9.816 -5.082 -12.523 1.00 73.25 184 ASP A N 1
ATOM 1447 C CA . ASP A 1 184 ? 9.956 -3.626 -12.316 1.00 73.25 184 ASP A CA 1
ATOM 1448 C C . ASP A 1 184 ? 11.078 -2.965 -13.137 1.00 73.25 184 ASP A C 1
ATOM 1450 O O . ASP A 1 184 ? 11.061 -1.751 -13.345 1.00 73.25 184 ASP A O 1
ATOM 1454 N N . ALA A 1 185 ? 12.051 -3.742 -13.626 1.00 73.06 185 ALA A N 1
ATOM 1455 C CA . ALA A 1 185 ? 13.070 -3.240 -14.546 1.00 73.06 185 ALA A CA 1
ATOM 1456 C C . ALA A 1 185 ? 12.544 -3.042 -15.980 1.00 73.06 185 ALA A C 1
ATOM 1458 O O . ALA A 1 185 ? 13.193 -2.359 -16.769 1.00 73.06 185 ALA A O 1
ATOM 1459 N N . ALA A 1 186 ? 11.402 -3.647 -16.315 1.00 76.25 186 ALA A N 1
ATOM 1460 C CA . ALA A 1 186 ? 10.796 -3.662 -17.644 1.00 76.25 186 ALA A CA 1
ATOM 1461 C C . ALA A 1 186 ? 9.430 -2.966 -17.700 1.00 76.25 186 ALA A C 1
ATOM 1463 O O . ALA A 1 186 ? 9.058 -2.420 -18.740 1.00 76.25 186 ALA A O 1
ATOM 1464 N N . HIS A 1 187 ? 8.691 -2.953 -16.591 1.00 76.56 187 HIS A N 1
ATOM 1465 C CA . HIS A 1 187 ? 7.397 -2.297 -16.492 1.00 76.56 187 HIS A CA 1
ATOM 1466 C C . HIS A 1 187 ? 7.070 -1.895 -15.048 1.00 76.56 187 HIS A C 1
ATOM 1468 O O . HIS A 1 187 ? 7.338 -2.626 -14.102 1.00 76.56 187 HIS A O 1
ATOM 1474 N N . VAL A 1 188 ? 6.413 -0.754 -14.862 1.00 74.88 188 VAL A N 1
ATOM 1475 C CA . VAL A 1 188 ? 5.835 -0.316 -13.585 1.00 74.88 188 VAL A CA 1
ATOM 1476 C C . VAL A 1 188 ? 4.339 -0.125 -13.794 1.00 74.88 188 VAL A C 1
ATOM 1478 O O . VAL A 1 188 ? 3.923 0.522 -14.755 1.00 74.88 188 VAL A O 1
ATOM 1481 N N . HIS A 1 189 ? 3.526 -0.661 -12.884 1.00 69.19 189 HIS A N 1
ATOM 1482 C CA . HIS A 1 189 ? 2.071 -0.531 -12.929 1.00 69.19 189 HIS A CA 1
ATOM 1483 C C . HIS A 1 189 ? 1.532 0.290 -11.767 1.00 69.19 189 HIS A C 1
ATOM 1485 O O . HIS A 1 189 ? 2.097 0.329 -10.672 1.00 69.19 189 HIS A O 1
ATOM 1491 N N . THR A 1 190 ? 0.356 0.871 -11.989 1.00 61.25 190 THR A N 1
ATOM 1492 C CA . THR A 1 190 ? -0.410 1.494 -10.919 1.00 61.25 190 THR A CA 1
ATOM 1493 C C . THR A 1 190 ? -0.803 0.430 -9.883 1.00 61.25 190 THR A C 1
ATOM 1495 O O . THR A 1 190 ? -1.385 -0.593 -10.262 1.00 61.25 190 THR A O 1
ATOM 1498 N N . PRO A 1 191 ? -0.564 0.648 -8.582 1.00 56.12 191 PRO A N 1
ATOM 1499 C CA . PRO A 1 191 ? -0.800 -0.379 -7.563 1.00 56.12 191 PRO A CA 1
ATOM 1500 C C . PRO A 1 191 ? -2.262 -0.824 -7.425 1.00 56.12 191 PRO A C 1
ATOM 1502 O O . PRO A 1 191 ? -2.525 -1.929 -6.961 1.00 56.12 191 PRO A O 1
AT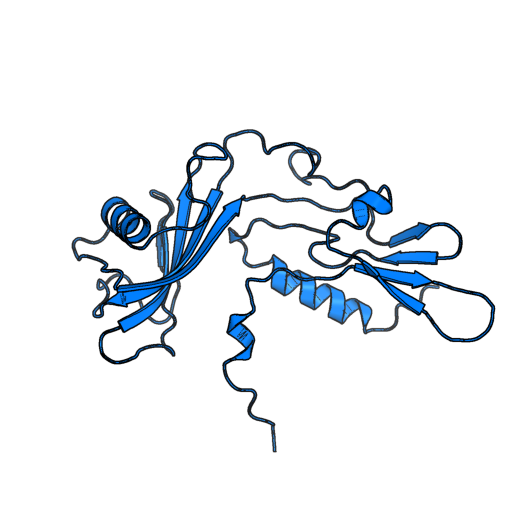OM 1505 N N . MET A 1 192 ? -3.208 0.008 -7.870 1.00 53.41 192 MET A N 1
ATOM 1506 C CA . MET A 1 192 ? -4.650 -0.255 -7.820 1.00 53.41 192 MET A CA 1
ATOM 1507 C C . MET A 1 192 ? -5.074 -1.520 -8.587 1.00 53.41 192 MET A C 1
ATOM 1509 O O . MET A 1 192 ? -6.107 -2.097 -8.272 1.00 53.41 192 MET A O 1
ATOM 1513 N N . GLY A 1 193 ? -4.270 -1.990 -9.547 1.00 50.56 193 GLY A N 1
ATOM 1514 C CA . GLY A 1 193 ? -4.539 -3.241 -10.258 1.00 50.56 193 GLY A CA 1
ATOM 1515 C C . GLY A 1 193 ? -4.017 -4.505 -9.563 1.00 50.56 193 GLY A C 1
ATOM 1516 O O . GLY A 1 193 ? -4.347 -5.602 -10.001 1.00 50.56 193 GLY A O 1
ATOM 1517 N N . GLY A 1 194 ? -3.148 -4.395 -8.547 1.00 54.66 194 GLY A N 1
ATOM 1518 C CA . GLY A 1 194 ? -2.465 -5.559 -7.957 1.00 54.66 194 GLY A CA 1
ATOM 1519 C C . GLY A 1 194 ? -1.621 -6.375 -8.955 1.00 54.66 194 GLY A C 1
ATOM 1520 O O . GLY A 1 194 ? -1.217 -7.494 -8.654 1.00 54.66 194 GLY A O 1
ATOM 1521 N N . GLN A 1 195 ? -1.363 -5.838 -10.154 1.00 51.78 195 GLN A N 1
ATOM 1522 C CA . GLN A 1 195 ? -0.821 -6.605 -11.281 1.00 51.78 195 GLN A CA 1
ATOM 1523 C C . GLN A 1 195 ? 0.703 -6.715 -11.272 1.00 51.78 195 GLN A C 1
ATOM 1525 O O . GLN A 1 195 ? 1.229 -7.639 -11.881 1.00 51.78 195 GLN A O 1
ATOM 1530 N N . GLY A 1 196 ? 1.410 -5.816 -10.575 1.00 54.97 196 GLY A N 1
ATOM 1531 C CA . GLY A 1 196 ? 2.877 -5.763 -10.611 1.00 54.97 196 GLY A CA 1
ATOM 1532 C C . GLY A 1 196 ? 3.526 -7.111 -10.285 1.00 54.97 196 GLY A C 1
ATOM 1533 O O . GLY A 1 196 ? 4.353 -7.602 -11.047 1.00 54.97 196 GLY A O 1
ATOM 1534 N N . MET A 1 197 ? 3.070 -7.762 -9.210 1.00 53.22 197 MET A N 1
ATOM 1535 C CA . MET A 1 197 ? 3.611 -9.055 -8.784 1.00 53.22 197 MET A CA 1
ATOM 1536 C C . MET A 1 197 ? 3.138 -10.222 -9.665 1.00 53.22 197 MET A C 1
ATOM 1538 O O . MET A 1 197 ? 3.939 -11.085 -10.016 1.00 53.22 197 MET A O 1
ATOM 1542 N N . ASN A 1 198 ? 1.861 -10.240 -10.062 1.00 55.41 198 ASN A N 1
ATOM 1543 C CA . ASN A 1 198 ? 1.312 -11.310 -10.903 1.00 55.41 198 ASN A CA 1
ATOM 1544 C C . ASN A 1 198 ? 1.990 -11.349 -12.282 1.00 55.41 198 ASN A C 1
ATOM 1546 O O . ASN A 1 198 ? 2.316 -12.426 -12.776 1.00 55.41 198 ASN A O 1
ATOM 1550 N N . LEU A 1 199 ? 2.250 -10.178 -12.872 1.00 55.31 199 LEU A N 1
ATOM 1551 C CA . LEU A 1 199 ? 2.931 -10.054 -14.162 1.00 55.31 199 LEU A CA 1
ATOM 1552 C C . LEU A 1 199 ? 4.431 -10.344 -14.050 1.00 55.31 199 LEU A C 1
ATOM 1554 O O . LEU A 1 199 ? 4.972 -11.053 -14.895 1.00 55.31 199 LEU A O 1
ATOM 1558 N N . GLY A 1 200 ? 5.087 -9.882 -12.979 1.00 54.34 200 GLY A N 1
ATOM 1559 C CA . GLY A 1 200 ? 6.496 -10.190 -12.725 1.00 54.34 200 GLY A CA 1
ATOM 1560 C C . GLY A 1 200 ? 6.756 -11.696 -12.615 1.00 54.34 200 GLY A C 1
ATOM 1561 O O . GLY A 1 200 ? 7.662 -12.212 -13.269 1.00 54.34 200 GLY A O 1
ATOM 1562 N N . PHE A 1 201 ? 5.925 -12.424 -11.859 1.00 54.56 201 PHE A N 1
ATOM 1563 C CA . PHE A 1 201 ? 6.030 -13.883 -11.779 1.00 54.56 201 PHE A CA 1
ATOM 1564 C C . PHE A 1 201 ? 5.723 -14.567 -13.110 1.00 54.56 201 PHE A C 1
ATOM 1566 O O . PHE A 1 201 ? 6.452 -15.481 -13.491 1.00 54.56 201 PHE A O 1
ATOM 1573 N N . ALA A 1 202 ? 4.691 -14.122 -13.831 1.00 56.78 202 ALA A N 1
ATOM 1574 C CA . ALA A 1 202 ? 4.362 -14.674 -15.142 1.00 56.78 202 ALA A CA 1
ATOM 1575 C C . ALA A 1 202 ? 5.520 -14.515 -16.146 1.00 56.78 202 ALA A C 1
ATOM 1577 O O . ALA A 1 202 ? 5.820 -15.460 -16.870 1.00 56.78 202 ALA A O 1
ATOM 1578 N N . MET A 1 203 ? 6.219 -13.372 -16.152 1.00 57.75 203 MET A N 1
ATOM 1579 C CA . MET A 1 203 ? 7.395 -13.157 -17.008 1.00 57.75 203 MET A CA 1
ATOM 1580 C C . MET A 1 203 ? 8.554 -14.088 -16.660 1.00 57.75 203 MET A C 1
ATOM 1582 O O . MET A 1 203 ? 9.169 -14.643 -17.563 1.00 57.75 203 MET A O 1
ATOM 1586 N N . VAL A 1 204 ? 8.850 -14.295 -15.373 1.00 59.00 204 VAL A N 1
ATOM 1587 C CA . VAL A 1 204 ? 9.905 -15.239 -14.964 1.00 59.00 204 VAL A CA 1
ATOM 1588 C C . VAL A 1 204 ? 9.549 -16.670 -15.372 1.00 59.00 204 VAL A C 1
ATOM 1590 O O . VAL A 1 204 ? 10.408 -17.388 -15.874 1.00 59.00 204 VAL A O 1
ATOM 1593 N N . TRP A 1 205 ? 8.285 -17.073 -15.217 1.00 54.50 205 TRP A N 1
ATOM 1594 C CA . TRP A 1 205 ? 7.811 -18.386 -15.660 1.00 54.50 205 TRP A CA 1
ATOM 1595 C C . TRP A 1 205 ? 7.917 -18.576 -17.176 1.00 54.50 205 TRP A C 1
ATOM 1597 O O . TRP A 1 205 ? 8.400 -19.615 -17.617 1.00 54.50 205 TRP A O 1
ATOM 1607 N N . LEU A 1 206 ? 7.532 -17.572 -17.970 1.00 57.12 206 LEU A N 1
ATOM 1608 C CA . LEU A 1 206 ? 7.640 -17.615 -19.433 1.00 57.12 206 LEU A CA 1
ATOM 1609 C C . LEU A 1 206 ? 9.095 -17.781 -19.908 1.00 57.12 206 LEU A C 1
ATOM 1611 O O . LEU A 1 206 ? 9.335 -18.386 -20.943 1.00 57.12 206 LEU A O 1
ATOM 1615 N N . LEU A 1 207 ? 10.063 -17.255 -19.151 1.00 55.03 207 LEU A N 1
ATOM 1616 C CA . LEU A 1 207 ? 11.493 -17.348 -19.463 1.00 55.03 207 LEU A CA 1
ATOM 1617 C C . LEU A 1 207 ? 12.144 -18.669 -19.030 1.00 55.03 207 LEU A C 1
ATOM 1619 O O . LEU A 1 207 ? 13.278 -18.937 -19.425 1.00 55.03 207 LEU A O 1
ATOM 1623 N N . HIS A 1 208 ? 11.471 -19.466 -18.195 1.00 47.03 208 HIS A N 1
ATOM 1624 C CA . HIS A 1 208 ? 11.943 -20.796 -17.805 1.00 47.03 208 HIS A CA 1
ATOM 1625 C C . HIS A 1 208 ? 11.616 -21.857 -18.869 1.00 47.03 208 HIS A C 1
ATOM 1627 O O . HIS A 1 208 ? 12.303 -22.875 -18.951 1.00 47.03 208 HIS A O 1
ATOM 1633 N N . GLU A 1 209 ? 10.606 -21.620 -19.709 1.00 42.22 209 GLU A N 1
ATOM 1634 C CA . GLU A 1 209 ? 10.462 -22.352 -20.968 1.00 42.22 209 GLU A CA 1
ATOM 1635 C C . GLU A 1 209 ? 11.581 -21.895 -21.916 1.00 42.22 209 GLU A C 1
ATOM 1637 O O . GLU A 1 209 ? 11.780 -20.686 -22.082 1.00 42.22 209 GLU A O 1
ATOM 1642 N N . PRO A 1 210 ? 12.367 -22.816 -22.500 1.00 39.75 210 PRO A N 1
ATOM 1643 C CA . PRO A 1 210 ? 13.478 -22.435 -23.350 1.00 39.75 210 PRO A CA 1
ATOM 1644 C C . PRO A 1 210 ? 12.954 -21.618 -24.529 1.00 39.75 210 PRO A C 1
ATOM 1646 O O . PRO A 1 210 ? 12.238 -22.115 -25.395 1.00 39.75 210 PRO A O 1
ATOM 1649 N N . LEU A 1 211 ? 13.342 -20.342 -24.556 1.00 41.22 211 LEU A N 1
ATOM 1650 C CA . LEU A 1 211 ? 13.291 -19.509 -25.746 1.00 41.22 211 LEU A CA 1
ATOM 1651 C C . LEU A 1 211 ? 14.197 -20.163 -26.797 1.00 41.22 211 LEU A C 1
ATOM 1653 O O . LEU A 1 211 ? 15.393 -19.873 -26.865 1.00 41.22 211 LEU A O 1
ATOM 1657 N N . GLU A 1 212 ? 13.637 -21.062 -27.607 1.00 35.41 212 GLU A N 1
ATOM 1658 C CA . GLU A 1 212 ? 14.233 -21.460 -28.879 1.00 35.41 212 GLU A CA 1
ATOM 1659 C C . GLU A 1 212 ? 14.184 -20.245 -29.811 1.00 35.41 212 GLU A C 1
ATOM 1661 O O . GLU A 1 212 ? 13.247 -20.028 -30.574 1.00 35.41 212 GLU A O 1
ATOM 1666 N N . LEU A 1 213 ? 15.188 -19.382 -29.668 1.00 34.84 213 LEU A N 1
ATOM 1667 C CA . LEU A 1 213 ? 15.452 -18.279 -30.579 1.00 34.84 213 LEU A CA 1
ATOM 1668 C C . LEU A 1 213 ? 15.979 -18.879 -31.892 1.00 34.84 213 LEU A C 1
ATOM 1670 O O . LEU A 1 213 ? 17.174 -19.150 -32.006 1.00 34.84 213 LEU A O 1
ATOM 1674 N N . THR A 1 214 ? 15.074 -19.128 -32.841 1.00 32.44 214 THR A N 1
ATOM 1675 C CA . THR A 1 214 ? 15.385 -19.394 -34.260 1.00 32.44 214 THR A CA 1
ATOM 1676 C C . THR A 1 214 ? 15.812 -18.131 -34.989 1.00 32.44 214 THR A C 1
ATOM 1678 O O . THR A 1 214 ? 15.130 -17.098 -34.785 1.00 32.44 214 THR A O 1
#

Organism: Sphaerobolus stellatus (strain SS14) (NCBI:txid990650)

Secondary structure (DSSP, 8-state):
------TTGGGGTTS--PPEEEEE--SSSSS-EEEEE-TTHHHHTT--EE-TTT--BTTSPPPSS--EEEEEEEEEESSP-TTS-TTS-EEEETTEEEEEE-GGG-BTTEEEEEEEEEE-S-TTSS-SS--HHHHHHHHHHH--SSS---EEEEEEEEEEE---EEES-SEEEETTEEEE--GGGTEE--GGG-HHHHHHHHHHHHHHS-----

Mean predicted aligned error: 12.97 Å

Foldseek 3Di:
DDDPDDPPVCVCVPPPDDWWWKFFDDVPDDDTDTDTHGLAVCVVLVWFKAFPPPRDGPVDDDDAQFKKKKKFFFKKFPPDFPQDDQCDWDFDVVQGKIKHWPNVQDDPGITTIIMMGIDSDDDPPDDQFDALVNVLVSCVVRPPDPDGIHTPGTPGMGMDTFDKIATPDQWDDDPRMIIGAAQSSGIDGGCVVVCSVVRRVVVVVVVVPDPPPD

Solvent-accessible surface area (backbone atoms only — not comparable to full-atom values): 12462 Å² total; per-residue (Å²): 137,82,82,85,81,65,88,70,71,68,78,58,76,81,66,91,74,39,62,17,43,25,45,33,63,65,95,69,91,75,74,80,45,72,49,76,38,61,55,61,45,35,65,81,65,74,42,55,46,21,18,88,85,79,66,45,51,65,88,51,80,82,70,77,78,38,56,28,31,38,43,30,37,27,32,32,45,56,78,63,44,88,86,55,53,53,89,42,78,38,76,41,81,82,58,35,37,34,42,33,44,41,60,96,48,61,55,93,56,33,30,40,25,41,36,37,43,52,37,56,56,58,100,74,76,65,58,65,61,61,48,63,68,54,50,38,50,50,42,66,73,50,52,89,57,99,51,79,73,47,67,78,44,69,82,45,46,39,53,47,74,58,49,48,27,37,41,78,58,47,69,46,79,55,91,73,25,37,40,37,42,34,30,58,26,26,38,43,58,47,68,91,69,65,44,60,62,60,51,29,52,49,53,56,54,62,65,69,48,80,81,79,82,123

Nearest PDB structures (foldseek):
  6ui5-assembly1_B  TM=5.335E-01  e=2.331E-06  Streptomyces sp. NRRL 11266
  7yj0-assembly1_A  TM=6.244E-01  e=3.389E-05  Boreostereum vibrans
  8r1r-assembly1_A-2  TM=5.279E-01  e=8.405E-06  Streptomyces
  7z98-assembly1_A  TM=5.625E-01  e=5.733E-03  Variovorax paradoxus EPS
  5gwp-assembly2_D  TM=3.445E-01  e=6.459E+00  Oryza sativa

Radius of gyration: 21.17 Å; Cα contacts (8 Å, |Δi|>4): 392; chains: 1; bounding box: 57×53×55 Å